Protein 4PUA (pdb70)

Sequence (261 aa):
AYQLPTVWQDEASNQGAFTGLNRPTAGARFEQNLPKGEQAFQLYSLRTPNGVKVTILLEELLEAGFKEAAYDLYKIAIMDGDQFGSDFVKLNPNSKIPALLDQSGTEDVRVFESAHILLYLAEKFGAFLPSNPVERVEVLNWLFWQAGAAPFLGGGFGHFFNYAPEKLEYPINRFTMEVKRQLDLLDKELAQKPYIAGNDYTIADIAIWSWYGQLVQGNLYQGSAKFLDASSYQNLVKWAEKIANRPAVKRGLEVTYTEIK

B-factor: mean 25.06, std 9.18, range [12.32, 81.02]

Radius of gyration: 19.17 Å; Cα contacts (8 Å, |Δi|>4): 394; chains: 1; bounding box: 44×37×56 Å

Solvent-accessible surface area: 13626 Å² total; per-residue (Å²): 166,162,162,139,60,146,107,162,123,88,90,91,74,100,70,19,53,50,57,51,24,75,140,85,100,97,28,51,76,94,144,16,124,21,48,119,21,167,71,28,1,0,0,4,0,28,132,33,25,45,0,4,4,0,1,1,0,0,20,4,0,58,88,59,60,60,158,117,0,34,31,33,11,15,88,0,20,37,104,95,8,8,10,25,0,17,37,0,27,135,18,2,58,74,11,127,19,4,0,0,15,3,46,57,57,146,134,79,66,116,2,57,98,11,13,89,0,0,30,49,0,0,95,98,33,62,18,39,19,30,111,63,98,117,94,69,91,65,2,30,82,27,4,140,52,1,46,49,6,9,79,71,0,18,56,2,1,0,46,46,29,60,88,10,84,115,131,70,140,167,28,21,82,131,35,18,143,37,0,68,128,1,0,52,51,0,18,121,37,14,65,139,44,59,32,0,17,19,116,97,20,5,0,0,0,1,0,0,3,0,19,0,0,20,0,13,63,43,97,30,32,91,49,1,26,189,98,0,76,3,80,63,16,103,56,0,17,145,6,0,79,86,1,21,98,66,78,0,0,95,105,1,54,122,37,108,40,75,130,25,189

Nearest PDB structures (foldseek):
  4pua-assembly1_A-2  TM=1.004E+00  e=4.498E-47  Streptococcus pneumoniae ATCC 700669
  4mzw-assembly1_B  TM=9.975E-01  e=2.865E-39  Streptococcus sanguinis SK36
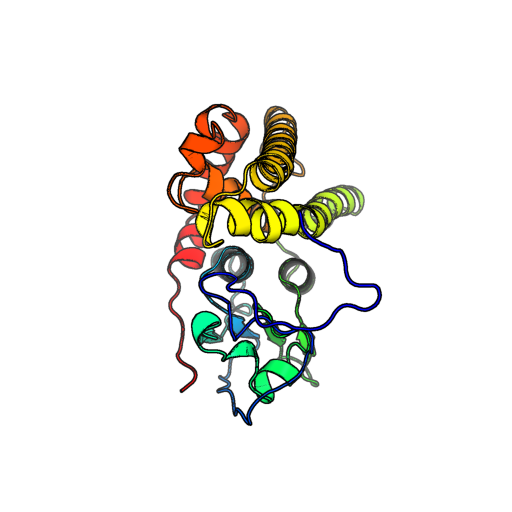  5uuo-assembly1_B  TM=9.809E-01  e=3.090E-30  Novosphingobium aromaticivorans DSM 12444
  3c8e-assembly1_B  TM=9.820E-01  e=6.781E-30  Escherichia coli
  4l8e-assembly1_A-2  TM=9.236E-01  e=8.228E-16  Xenorhabdus nematophila ATCC 19061

Foldseek 3Di:
DDDDDPDDDCPQDCQFLCRVLDDPDFAADEAADFDDDDQQKEKEAALALLQLLLLLLLLVCVVVPNVSSDYAFAYQPSSVNSLRHHVNCVLPRRSHDTWMWGNPDVDIDIFDDSLRSQVVVCVVVVPQADPPPVLNVLLVVLSVVLVVQVCLVCVQCVSLVAGGPDNDPPSNVVSLVSVLVVLLVQLVCLVPALARSHPDGHSSRSSCLSRLLCQLVCNDGHPRNVVSVSVVSVSSPVSSVVQCPDVSSVCSSVPDHDYGD

Structure (mmCIF, N/CA/C/O backbone):
data_4PUA
#
_entry.id   4PUA
#
_cell.length_a   55.033
_cell.length_b   59.887
_cell.length_c   170.126
_cell.angle_alpha   90.00
_cell.angle_beta   90.00
_cell.angle_gamma   90.00
#
_symmetry.space_group_name_H-M   'I 2 2 2'
#
loop_
_entity.id
_entity.type
_entity.pdbx_description
1 polymer 'glutathione S-transferase'
2 non-polymer GLUTATHIONE
3 water water
#
loop_
_atom_site.group_PDB
_atom_site.id
_atom_site.type_symbol
_atom_site.label_atom_id
_atom_site.label_alt_id
_atom_site.label_comp_id
_atom_site.label_asym_id
_atom_site.label_entity_id
_atom_site.label_seq_id
_atom_site.pdbx_PDB_ins_code
_atom_site.Cartn_x
_atom_site.Cartn_y
_atom_site.Cartn_z
_atom_site.occupancy
_atom_site.B_iso_or_equiv
_atom_site.auth_seq_id
_atom_site.auth_comp_id
_atom_site.auth_asym_id
_atom_site.auth_atom_id
_atom_site.pdbx_PDB_model_num
ATOM 1 N N . ALA A 1 3 ? -33.875 3.500 -57.934 1.00 54.80 3 ALA A N 1
ATOM 2 C CA . ALA A 1 3 ? -33.958 3.973 -56.531 1.00 52.76 3 ALA A CA 1
ATOM 3 C C . ALA A 1 3 ? -35.256 3.458 -55.914 1.00 46.50 3 ALA A C 1
ATOM 4 O O . ALA A 1 3 ? -36.191 2.939 -56.554 1.00 50.10 3 ALA A O 1
ATOM 6 N N . TYR A 1 4 ? -35.313 3.642 -54.625 1.00 37.64 4 TYR A N 1
ATOM 7 C CA . TYR A 1 4 ? -36.312 2.995 -53.838 1.00 32.64 4 TYR A CA 1
ATOM 8 C C . TYR A 1 4 ? -37.298 4.086 -53.502 1.00 27.07 4 TYR A C 1
ATOM 9 O O . TYR A 1 4 ? -36.890 5.201 -53.230 1.00 28.06 4 TYR A O 1
ATOM 18 N N . GLN A 1 5 ? -38.576 3.784 -53.541 1.00 24.91 5 GLN A N 1
ATOM 19 C CA . GLN A 1 5 ? -39.556 4.754 -53.118 1.00 26.32 5 GLN A CA 1
ATOM 20 C C . GLN A 1 5 ? -39.923 4.412 -51.671 1.00 24.10 5 GLN A C 1
ATOM 21 O O . GLN A 1 5 ? -40.590 3.393 -51.397 1.00 26.24 5 GLN A O 1
ATOM 27 N N . LEU A 1 6 ? -39.560 5.312 -50.797 1.00 27.80 6 LEU A N 1
ATOM 28 C CA . LEU A 1 6 ? -39.797 5.190 -49.362 1.00 30.75 6 LEU A CA 1
ATOM 29 C C . LEU A 1 6 ? -41.308 5.204 -49.184 1.00 32.55 6 LEU A C 1
ATOM 30 O O . LEU A 1 6 ? -41.939 6.148 -49.651 1.00 34.88 6 LEU A O 1
ATOM 35 N N . PRO A 1 7 ? -41.906 4.167 -48.549 1.00 32.41 7 PRO A N 1
ATOM 36 C CA . PRO A 1 7 ? -43.369 4.192 -48.393 1.00 33.36 7 PRO A CA 1
ATOM 37 C C . PRO A 1 7 ? -43.800 5.240 -47.366 1.00 32.32 7 PRO A C 1
ATOM 38 O O . PRO A 1 7 ? -42.985 5.731 -46.625 1.00 29.73 7 PRO A O 1
ATOM 42 N N . THR A 1 8 ? -45.067 5.664 -47.375 1.00 35.63 8 THR A N 1
ATOM 43 C CA . THR A 1 8 ? -45.470 6.697 -46.434 1.00 29.80 8 THR A CA 1
ATOM 44 C C . THR A 1 8 ? -45.816 6.021 -45.091 1.00 29.05 8 THR A C 1
ATOM 45 O O . THR A 1 8 ? -45.638 6.658 -44.042 1.00 26.91 8 THR A O 1
ATOM 49 N N . VAL A 1 9 ? -46.293 4.760 -45.141 1.00 26.29 9 VAL A N 1
ATOM 50 C CA . VAL A 1 9 ? -46.483 3.884 -43.980 1.00 30.00 9 VAL A CA 1
ATOM 51 C C . VAL A 1 9 ? -45.788 2.575 -44.282 1.00 33.31 9 VAL A C 1
ATOM 52 O O . VAL A 1 9 ? -46.039 1.928 -45.311 1.00 32.04 9 VAL A O 1
ATOM 56 N N . TRP A 1 10 ? -44.867 2.191 -43.408 1.00 29.71 10 TRP A N 1
ATOM 57 C CA . TRP A 1 10 ? -44.088 0.985 -43.650 1.00 27.84 10 TRP A CA 1
ATOM 58 C C . TRP A 1 10 ? -44.913 -0.298 -43.506 1.00 28.45 10 TRP A C 1
ATOM 59 O O . TRP A 1 10 ? -45.649 -0.453 -42.545 1.00 26.71 10 TRP A O 1
ATOM 70 N N . GLN A 1 11 ? -44.757 -1.199 -44.473 1.00 29.49 11 GLN A N 1
ATOM 71 C CA . GLN A 1 11 ? -45.349 -2.533 -44.443 1.00 35.61 11 GLN A CA 1
ATOM 72 C C . GLN A 1 11 ? -44.250 -3.591 -44.459 1.00 37.31 11 GLN A C 1
ATOM 73 O O . GLN A 1 11 ? -43.257 -3.438 -45.160 1.00 40.25 11 GLN A O 1
ATOM 79 N N . ASP A 1 12 ? -44.459 -4.669 -43.719 1.00 42.28 12 ASP A N 1
ATOM 80 C CA . ASP A 1 12 ? -43.593 -5.860 -43.757 1.00 45.63 12 ASP A CA 1
ATOM 81 C C . ASP A 1 12 ? -43.702 -6.584 -45.099 1.00 52.38 12 ASP A C 1
ATOM 82 O O . ASP A 1 12 ? -44.644 -7.357 -45.292 1.00 46.46 12 ASP A O 1
ATOM 87 N N . GLU A 1 13 ? -42.773 -6.318 -46.023 1.00 58.72 13 GLU A N 1
ATOM 88 C CA . GLU A 1 13 ? -42.692 -7.049 -47.305 1.00 64.64 13 GLU A CA 1
ATOM 89 C C . GLU A 1 13 ? -41.474 -7.981 -47.227 1.00 69.24 13 GLU A C 1
ATOM 90 O O . GLU A 1 13 ? -40.416 -7.691 -47.792 1.00 81.02 13 GLU A O 1
ATOM 92 N N . ALA A 1 14 ? -41.660 -9.093 -46.509 1.00 62.81 14 ALA A N 1
ATOM 93 C CA . ALA A 1 14 ? -40.597 -10.006 -46.029 1.00 57.59 14 ALA A CA 1
ATOM 94 C C . ALA A 1 14 ? -39.175 -9.938 -46.651 1.00 55.67 14 ALA A C 1
ATOM 95 O O . ALA A 1 14 ? -38.768 -10.864 -47.351 1.00 49.33 14 ALA A O 1
ATOM 97 N N . SER A 1 15 ? -38.400 -8.887 -46.365 1.00 52.62 15 SER A N 1
ATOM 98 C CA . SER A 1 15 ? -37.042 -8.775 -46.947 1.00 55.70 15 SER A CA 1
ATOM 99 C C . SER A 1 15 ? -36.129 -9.901 -46.404 1.00 51.84 15 SER A C 1
ATOM 100 O O . SER A 1 15 ? -36.289 -10.330 -45.263 1.00 54.23 15 SER A O 1
ATOM 103 N N . ASN A 1 16 ? -35.201 -10.392 -47.230 1.00 48.83 16 ASN A N 1
ATOM 104 C CA . ASN A 1 16 ? -34.227 -11.408 -46.805 1.00 45.55 16 ASN A CA 1
ATOM 105 C C . ASN A 1 16 ? -33.171 -10.739 -45.949 1.00 44.41 16 ASN A C 1
ATOM 106 O O . ASN A 1 16 ? -32.323 -10.036 -46.479 1.00 39.61 16 ASN A O 1
ATOM 111 N N . GLN A 1 17 ? -33.223 -10.965 -44.624 1.00 48.97 17 GLN A N 1
ATOM 112 C CA . GLN A 1 17 ? -32.270 -10.357 -43.676 1.00 46.73 17 GLN A CA 1
ATOM 113 C C . GLN A 1 17 ? -31.120 -11.280 -43.231 1.00 44.50 17 GLN A C 1
ATOM 114 O O . GLN A 1 17 ? -30.407 -10.966 -42.284 1.00 44.53 17 GLN A O 1
ATOM 120 N N . GLY A 1 18 ? -30.926 -12.394 -43.917 1.00 40.72 18 GLY A N 1
ATOM 121 C CA . GLY A 1 18 ? -29.868 -13.332 -43.560 1.00 41.20 18 GLY A CA 1
ATOM 122 C C . GLY A 1 18 ? -30.432 -14.369 -42.627 1.00 39.02 18 GLY A C 1
ATOM 123 O O . GLY A 1 18 ? -31.649 -14.632 -42.644 1.00 36.64 18 GLY A O 1
ATOM 124 N N . ALA A 1 19 ? -29.560 -14.939 -41.789 1.00 37.94 19 ALA A N 1
ATOM 125 C CA . ALA A 1 19 ? -29.935 -16.106 -40.958 1.00 40.18 19 ALA A CA 1
ATOM 126 C C . ALA A 1 19 ? -31.176 -15.896 -40.059 1.00 37.14 19 ALA A C 1
ATOM 127 O O . ALA A 1 19 ? -31.876 -16.896 -39.734 1.00 33.90 19 ALA A O 1
ATOM 129 N N . PHE A 1 20 ? -31.457 -14.623 -39.701 1.00 32.39 20 PHE A N 1
ATOM 130 C CA . PHE A 1 20 ? -32.523 -14.310 -38.743 1.00 32.38 20 PHE A CA 1
ATOM 131 C C . PHE A 1 20 ? -33.847 -13.913 -39.414 1.00 28.53 20 PHE A C 1
ATOM 132 O O . PHE A 1 20 ? -34.808 -13.556 -38.758 1.00 26.17 20 PHE A O 1
ATOM 140 N N . THR A 1 21 ? -33.924 -13.972 -40.752 1.00 26.46 21 THR A N 1
ATOM 141 C CA . THR A 1 21 ? -35.204 -13.872 -41.406 1.00 25.35 21 THR A CA 1
ATOM 142 C C . THR A 1 21 ? -36.187 -14.933 -40.820 1.00 26.97 21 THR A C 1
ATOM 143 O O . THR A 1 21 ? -35.788 -16.049 -40.577 1.00 29.05 21 THR A O 1
ATOM 147 N N . GLY A 1 22 ? -37.438 -14.553 -40.564 1.00 26.60 22 GLY A N 1
ATOM 148 C CA . GLY A 1 22 ? -38.459 -15.413 -39.938 1.00 26.76 22 GLY A CA 1
ATOM 149 C C . GLY A 1 22 ? -38.475 -15.267 -38.390 1.00 28.26 22 GLY A C 1
ATOM 150 O O . GLY A 1 22 ? -39.517 -15.328 -37.711 1.00 27.27 22 GLY A O 1
ATOM 151 N N . LEU A 1 23 ? -37.300 -15.131 -37.819 1.00 25.63 23 LEU A N 1
ATOM 152 C CA . LEU A 1 23 ? -37.182 -14.941 -36.349 1.00 25.53 23 LEU A CA 1
ATOM 153 C C . LEU A 1 23 ? -37.394 -13.421 -36.071 1.00 24.44 23 LEU A C 1
ATOM 154 O O . LEU A 1 23 ? -38.192 -13.027 -35.204 1.00 24.60 23 LEU A O 1
ATOM 159 N N . ASN A 1 24 ? -36.685 -12.571 -36.811 1.00 27.06 24 ASN A N 1
ATOM 160 C CA . ASN A 1 24 ? -36.936 -11.121 -36.743 1.00 26.01 24 ASN A CA 1
ATOM 161 C C . ASN A 1 24 ? -38.313 -10.786 -37.259 1.00 26.13 24 ASN A C 1
ATOM 162 O O . ASN A 1 24 ? -38.632 -11.080 -38.403 1.00 25.91 24 ASN A O 1
ATOM 167 N N . ARG A 1 25 ? -39.104 -10.144 -36.425 1.00 24.68 25 ARG A N 1
ATOM 168 C CA . ARG A 1 25 ? -40.462 -9.721 -36.757 1.00 24.86 25 ARG A CA 1
ATOM 169 C C . ARG A 1 25 ? -40.751 -8.324 -36.204 1.00 25.06 25 ARG A C 1
ATOM 170 O O . ARG A 1 25 ? -40.148 -7.889 -35.194 1.00 25.20 25 ARG A O 1
ATOM 178 N N . PRO A 1 26 ? -41.747 -7.645 -36.813 1.00 25.37 26 PRO A N 1
ATOM 179 C CA . PRO A 1 26 ? -42.129 -6.300 -36.344 1.00 26.20 26 PRO A CA 1
ATOM 180 C C . PRO A 1 26 ? -43.098 -6.286 -35.139 1.00 25.16 26 PRO A C 1
ATOM 181 O O . PRO A 1 26 ? -43.640 -5.212 -34.801 1.00 22.21 26 PRO A O 1
ATOM 185 N N . THR A 1 27 ? -43.378 -7.481 -34.601 1.00 24.34 27 THR A N 1
ATOM 186 C CA . THR A 1 27 ? -44.208 -7.689 -33.421 1.00 26.10 27 THR A CA 1
ATOM 187 C C . THR A 1 27 ? -43.492 -8.554 -32.402 1.00 23.00 27 THR A C 1
ATOM 188 O O . THR A 1 27 ? -42.632 -9.385 -32.737 1.00 22.76 27 THR A O 1
ATOM 192 N N . ALA A 1 28 ? -43.822 -8.327 -31.139 1.00 22.49 28 ALA A N 1
ATOM 193 C CA . ALA A 1 28 ? -43.234 -9.029 -30.045 1.00 20.71 28 ALA A CA 1
ATOM 194 C C . ALA A 1 28 ? -44.204 -10.074 -29.539 1.00 23.74 28 ALA A C 1
ATOM 195 O O . ALA A 1 28 ? -45.380 -10.049 -29.891 1.00 23.79 28 ALA A O 1
ATOM 197 N N . GLY A 1 29 ? -43.738 -10.938 -28.645 1.00 22.68 29 GLY A N 1
ATOM 198 C CA . GLY A 1 29 ? -44.622 -11.869 -27.958 1.00 22.79 29 GLY A CA 1
ATOM 199 C C . GLY A 1 29 ? -44.267 -13.323 -28.163 1.00 22.37 29 GLY A C 1
ATOM 200 O O . GLY A 1 29 ? -43.459 -13.678 -29.038 1.00 24.36 29 GLY A O 1
ATOM 201 N N . ALA A 1 30 ? -44.907 -14.168 -27.373 1.00 24.40 30 ALA A N 1
ATOM 202 C CA . ALA A 1 30 ? -44.699 -15.613 -27.425 1.00 23.26 30 ALA A CA 1
ATOM 203 C C . ALA A 1 30 ? -45.364 -16.164 -28.679 1.00 22.54 30 ALA A C 1
ATOM 204 O O . ALA A 1 30 ? -46.449 -15.699 -29.047 1.00 22.00 30 ALA A O 1
ATOM 206 N N . ARG A 1 31 ? -44.752 -17.142 -29.312 1.00 23.04 31 ARG A N 1
ATOM 207 C CA . ARG A 1 31 ? -45.329 -17.754 -30.496 1.00 24.47 31 ARG A CA 1
ATOM 208 C C . ARG A 1 31 ? -45.804 -19.207 -30.280 1.00 27.05 31 ARG A C 1
ATOM 209 O O . ARG A 1 31 ? -46.430 -19.726 -31.180 1.00 24.72 31 ARG A O 1
ATOM 217 N N . PHE A 1 32 ? -45.552 -19.832 -29.121 1.00 25.25 32 PHE A N 1
ATOM 218 C CA . PHE A 1 32 ? -45.913 -21.231 -28.862 1.00 22.64 32 PHE A CA 1
ATOM 219 C C . PHE A 1 32 ? -45.826 -21.489 -27.354 1.00 24.22 32 PHE A C 1
ATOM 220 O O . PHE A 1 32 ? -45.150 -20.768 -26.641 1.00 23.75 32 PHE A O 1
ATOM 228 N N . GLU A 1 33 ? -46.506 -22.505 -26.850 1.00 23.57 33 GLU A N 1
ATOM 229 C CA . GLU A 1 33 ? -46.462 -22.823 -25.425 1.00 27.51 33 GLU A CA 1
ATOM 230 C C . GLU A 1 33 ? -45.176 -23.617 -25.174 1.00 26.99 33 GLU A C 1
ATOM 231 O O . GLU A 1 33 ? -44.839 -24.545 -25.914 1.00 28.10 33 GLU A O 1
ATOM 237 N N . GLN A 1 34 ? -44.444 -23.246 -24.129 1.00 21.81 34 GLN A N 1
ATOM 238 C CA . GLN A 1 34 ? -43.179 -23.820 -23.838 1.00 17.27 34 GLN A CA 1
ATOM 239 C C . GLN A 1 34 ? -43.125 -23.975 -22.342 1.00 20.38 34 GLN A C 1
ATOM 240 O O . GLN A 1 34 ? -43.375 -23.049 -21.648 1.00 22.35 34 GLN A O 1
ATOM 246 N N . ASN A 1 35 ? -42.749 -25.151 -21.876 1.00 22.65 35 ASN A N 1
ATOM 247 C CA . ASN A 1 35 ? -42.461 -25.386 -20.447 1.00 24.33 35 ASN A CA 1
ATOM 248 C C . ASN A 1 35 ? -41.006 -25.561 -20.256 1.00 22.29 35 ASN A C 1
ATOM 249 O O . ASN A 1 35 ? -40.450 -26.557 -20.650 1.00 24.72 35 ASN A O 1
ATOM 254 N N . LEU A 1 36 ? -40.343 -24.579 -19.655 1.00 23.06 36 LEU A N 1
ATOM 255 C CA . LEU A 1 36 ? -38.899 -24.677 -19.504 1.00 21.22 36 LEU A CA 1
ATOM 256 C C . LEU A 1 36 ? -38.562 -25.514 -18.274 1.00 22.39 36 LEU A C 1
ATOM 257 O O . LEU A 1 36 ? -39.231 -25.369 -17.277 1.00 24.00 36 LEU A O 1
ATOM 262 N N . PRO A 1 37 ? -37.489 -26.330 -18.328 1.00 22.16 37 PRO A N 1
ATOM 263 C CA . PRO A 1 37 ? -36.984 -27.001 -17.142 1.00 22.70 37 PRO A CA 1
ATOM 264 C C . PRO A 1 37 ? -36.412 -26.034 -16.144 1.00 25.51 37 PRO A C 1
ATOM 265 O O . PRO A 1 37 ? -35.952 -24.928 -16.493 1.00 24.04 37 PRO A O 1
ATOM 269 N N . LYS A 1 38 ? -36.413 -26.478 -14.903 1.00 29.76 38 LYS A N 1
ATOM 270 C CA . LYS A 1 38 ? -35.936 -25.709 -13.771 1.00 32.41 38 LYS A CA 1
ATOM 271 C C . LYS A 1 38 ? -35.239 -26.697 -12.798 1.00 31.09 38 LYS A C 1
ATOM 272 O O . LYS A 1 38 ? -35.751 -27.775 -12.569 1.00 29.38 38 LYS A O 1
ATOM 278 N N . GLY A 1 39 ? -34.072 -26.336 -12.284 1.00 27.91 39 GLY A N 1
ATOM 279 C CA . GLY A 1 39 ? -33.275 -27.138 -11.385 1.00 27.16 39 GLY A CA 1
ATOM 280 C C . GLY A 1 39 ? -33.525 -26.670 -9.948 1.00 24.91 39 GLY A C 1
ATOM 281 O O . GLY A 1 39 ? -34.491 -25.920 -9.663 1.00 22.40 39 GLY A O 1
ATOM 282 N N . GLU A 1 40 ? -32.624 -27.079 -9.081 1.00 26.11 40 GLU A N 1
ATOM 283 C CA . GLU A 1 40 ? -32.716 -26.774 -7.629 1.00 31.10 40 GLU A CA 1
ATOM 284 C C . GLU A 1 40 ? -31.881 -25.568 -7.216 1.00 28.93 40 GLU A C 1
ATOM 285 O O . GLU A 1 40 ? -32.166 -24.975 -6.210 1.00 29.08 40 GLU A O 1
ATOM 291 N N . GLN A 1 41 ? -30.849 -25.201 -7.985 1.00 28.19 41 GLN A N 1
ATOM 292 C CA . GLN A 1 41 ? -30.026 -24.054 -7.576 1.00 26.09 41 GLN A CA 1
ATOM 293 C C . GLN A 1 41 ? -30.814 -22.755 -7.550 1.00 23.84 41 GLN A C 1
ATOM 294 O O . GLN A 1 41 ? -31.836 -22.652 -8.200 1.00 27.02 41 GLN A O 1
ATOM 300 N N . ALA A 1 42 ? -30.322 -21.778 -6.781 1.00 24.14 42 ALA A N 1
ATOM 301 C CA . ALA A 1 42 ? -30.937 -20.474 -6.621 1.00 21.49 42 ALA A CA 1
ATOM 302 C C . ALA A 1 42 ? -31.117 -19.803 -7.979 1.00 21.21 42 ALA A C 1
ATOM 303 O O . ALA A 1 42 ? -32.090 -19.117 -8.215 1.00 22.50 42 ALA A O 1
ATOM 305 N N . PHE A 1 43 ? -30.093 -19.941 -8.791 1.00 21.31 43 PHE A N 1
ATOM 306 C CA . PHE A 1 43 ? -30.005 -19.275 -10.091 1.00 22.00 43 PHE A CA 1
ATOM 307 C C . PHE A 1 43 ? -30.241 -20.201 -11.265 1.00 19.96 43 PHE A C 1
ATOM 308 O O . PHE A 1 43 ? -29.532 -21.199 -11.449 1.00 23.85 43 PHE A O 1
ATOM 316 N N . GLN A 1 44 ? -31.266 -19.864 -12.032 1.00 20.50 44 GLN A N 1
ATOM 317 C CA . GLN A 1 44 ? -31.648 -20.577 -13.266 1.00 21.58 44 GLN A CA 1
ATOM 318 C C . GLN A 1 44 ? -31.379 -19.629 -14.412 1.00 18.96 44 GLN A C 1
ATOM 319 O O . GLN A 1 44 ? -32.096 -18.634 -14.570 1.00 21.41 44 GLN A O 1
ATOM 325 N N . LEU A 1 45 ? -30.364 -19.944 -15.197 1.00 19.23 45 LEU A N 1
ATOM 326 C CA . LEU A 1 45 ? -29.908 -19.094 -16.212 1.00 16.79 45 LEU A CA 1
ATOM 327 C C . LEU A 1 45 ? -30.284 -19.707 -17.574 1.00 17.13 45 LEU A C 1
ATOM 328 O O . LEU A 1 45 ? -29.894 -20.798 -17.885 1.00 18.77 45 LEU A O 1
ATOM 333 N N . TYR A 1 46 ? -31.025 -18.935 -18.356 1.00 18.33 46 TYR A N 1
ATOM 334 C CA . TYR A 1 46 ? -31.562 -19.331 -19.650 1.00 18.92 46 TYR A CA 1
ATOM 335 C C . TYR A 1 46 ? -30.861 -18.467 -20.703 1.00 18.58 46 TYR A C 1
ATOM 336 O O . TYR A 1 46 ? -31.083 -17.229 -20.805 1.00 18.28 46 TYR A O 1
ATOM 345 N N . SER A 1 47 ? -29.927 -19.098 -21.379 1.00 20.26 47 SER A N 1
ATOM 346 C CA . SER A 1 47 ? -28.897 -18.350 -22.146 1.00 21.31 47 SER A CA 1
ATOM 347 C C . SER A 1 47 ? -28.338 -19.156 -23.356 1.00 20.47 47 SER A C 1
ATOM 348 O O . SER A 1 47 ? -28.863 -20.234 -23.735 1.00 16.71 47 SER A O 1
ATOM 351 N N . LEU A 1 48 ? -27.214 -18.698 -23.882 1.00 17.90 48 LEU A N 1
ATOM 352 C CA . LEU A 1 48 ? -26.574 -19.291 -25.036 1.00 16.93 48 LEU A CA 1
ATOM 353 C C . LEU A 1 48 ? -25.151 -18.827 -25.043 1.00 16.87 48 LEU A C 1
ATOM 354 O O . LEU A 1 48 ? -24.886 -17.693 -24.636 1.00 17.02 48 LEU A O 1
ATOM 359 N N . ARG A 1 49 ? -24.225 -19.660 -25.462 1.00 16.85 49 ARG A N 1
ATOM 360 C CA . ARG A 1 49 ? -22.828 -19.146 -25.598 1.00 16.12 49 ARG A CA 1
ATOM 361 C C . ARG A 1 49 ? -22.691 -18.119 -26.710 1.00 18.05 49 ARG A C 1
ATOM 362 O O . ARG A 1 49 ? -22.571 -18.454 -27.873 1.00 20.86 49 ARG A O 1
ATOM 370 N N . THR A 1 50 ? -22.799 -16.850 -26.360 1.00 19.31 50 THR A N 1
ATOM 371 C CA . THR A 1 50 ? -22.712 -15.697 -27.227 1.00 20.07 50 THR A CA 1
ATOM 372 C C . THR A 1 50 ? -21.988 -14.620 -26.381 1.00 15.86 50 THR A C 1
ATOM 373 O O . THR A 1 50 ? -21.815 -14.813 -25.109 1.00 16.71 50 THR A O 1
ATOM 377 N N . PRO A 1 51 ? -21.714 -13.440 -26.985 1.00 19.18 51 PRO A N 1
ATOM 378 C CA . PRO A 1 51 ? -21.010 -12.414 -26.202 1.00 17.85 51 PRO A CA 1
ATOM 379 C C . PRO A 1 51 ? -21.817 -12.028 -24.999 1.00 18.41 51 PRO A C 1
ATOM 380 O O . PRO A 1 51 ? -21.291 -11.908 -23.899 1.00 19.45 51 PRO A O 1
ATOM 384 N N . ASN A 1 52 ? -23.170 -11.899 -25.150 1.00 18.18 52 ASN A N 1
ATOM 385 C CA . ASN A 1 52 ? -23.950 -11.590 -24.019 1.00 17.60 52 ASN A CA 1
ATOM 386 C C . ASN A 1 52 ? -24.052 -12.633 -22.993 1.00 18.57 52 ASN A C 1
ATOM 387 O O . ASN A 1 52 ? -24.167 -12.310 -21.750 1.00 19.84 52 ASN A O 1
ATOM 392 N N . GLY A 1 53 ? -24.130 -13.888 -23.453 1.00 18.24 53 GLY A N 1
ATOM 393 C CA . GLY A 1 53 ? -24.258 -15.031 -22.557 1.00 19.02 53 GLY A CA 1
ATOM 394 C C . GLY A 1 53 ? -22.993 -15.349 -21.777 1.00 19.06 53 GLY A C 1
ATOM 395 O O . GLY A 1 53 ? -23.048 -15.714 -20.553 1.00 20.15 53 GLY A O 1
ATOM 396 N N . VAL A 1 54 ? -21.845 -15.153 -22.391 1.00 19.53 54 VAL A N 1
ATOM 397 C CA . VAL A 1 54 ? -20.632 -15.431 -21.657 1.00 20.90 54 VAL A CA 1
ATOM 398 C C . VAL A 1 54 ? -20.344 -14.439 -20.569 1.00 19.56 54 VAL A C 1
ATOM 399 O O . VAL A 1 54 ? -19.733 -14.801 -19.560 1.00 17.73 54 VAL A O 1
ATOM 403 N N . LYS A 1 55 ? -20.876 -13.206 -20.662 1.00 17.81 55 LYS A N 1
ATOM 404 C CA . LYS A 1 55 ? -20.724 -12.301 -19.574 1.00 15.63 55 LYS A CA 1
ATOM 405 C C . LYS A 1 55 ? -21.150 -12.910 -18.271 1.00 16.96 55 LYS A C 1
ATOM 406 O O . LYS A 1 55 ? -20.508 -12.740 -17.266 1.00 16.17 55 LYS A O 1
ATOM 412 N N . VAL A 1 56 ? -22.364 -13.501 -18.269 1.00 16.93 56 VAL A N 1
ATOM 413 C CA . VAL A 1 56 ? -22.944 -13.970 -17.078 1.00 15.69 56 VAL A CA 1
ATOM 414 C C . VAL A 1 56 ? -22.246 -15.280 -16.571 1.00 17.53 56 VAL A C 1
ATOM 415 O O . VAL A 1 56 ? -22.065 -15.472 -15.349 1.00 17.15 56 VAL A O 1
ATOM 419 N N . THR A 1 57 ? -21.896 -16.173 -17.450 1.00 17.78 57 THR A N 1
ATOM 420 C CA . THR A 1 57 ? -21.224 -17.455 -17.027 1.00 16.56 57 THR A CA 1
ATOM 421 C C . THR A 1 57 ? -19.772 -17.149 -16.552 1.00 17.32 57 THR A C 1
ATOM 422 O O . THR A 1 57 ? -19.348 -17.675 -15.533 1.00 18.38 57 THR A O 1
ATOM 426 N N . ILE A 1 58 ? -19.160 -16.114 -17.126 1.00 19.76 58 ILE A N 1
ATOM 427 C CA . ILE A 1 58 ? -17.840 -15.617 -16.637 1.00 16.85 58 ILE A CA 1
ATOM 428 C C . ILE A 1 58 ? -18.020 -15.090 -15.209 1.00 18.63 58 ILE A C 1
ATOM 429 O O . ILE A 1 58 ? -17.295 -15.495 -14.316 1.00 17.48 58 ILE A O 1
ATOM 434 N N . LEU A 1 59 ? -19.014 -14.215 -14.965 1.00 17.03 59 LEU A N 1
ATOM 435 C CA . LEU A 1 59 ? -19.170 -13.674 -13.599 1.00 17.33 59 LEU A CA 1
ATOM 436 C C . LEU A 1 59 ? -19.489 -14.748 -12.604 1.00 20.91 59 LEU A C 1
ATOM 437 O O . LEU A 1 59 ? -18.942 -14.742 -11.479 1.00 20.93 59 LEU A O 1
ATOM 442 N N . LEU A 1 60 ? -20.494 -15.601 -12.917 1.00 20.04 60 LEU A N 1
ATOM 443 C CA . LEU A 1 60 ? -20.782 -16.724 -12.006 1.00 20.64 60 LEU A CA 1
ATOM 444 C C . LEU A 1 60 ? -19.519 -17.581 -11.732 1.00 17.63 60 LEU A C 1
ATOM 445 O O . LEU A 1 60 ? -19.244 -17.870 -10.561 1.00 18.95 60 LEU A O 1
ATOM 450 N N . GLU A 1 61 ? -18.765 -17.916 -12.748 1.00 17.38 61 GLU A N 1
ATOM 451 C CA . GLU A 1 61 ? -17.524 -18.702 -12.509 1.00 21.61 61 GLU A CA 1
ATOM 452 C C . GLU A 1 61 ? -16.462 -17.926 -11.709 1.00 23.67 61 GLU A C 1
ATOM 453 O O . GLU A 1 61 ? -15.688 -18.539 -10.928 1.00 24.01 61 GLU A O 1
ATOM 459 N N . GLU A 1 62 ? -16.439 -16.585 -11.864 1.00 23.82 62 GLU A N 1
ATOM 460 C CA . GLU A 1 62 ? -15.498 -15.792 -11.116 1.00 24.32 62 GLU A CA 1
ATOM 461 C C . GLU A 1 62 ? -15.885 -15.806 -9.632 1.00 25.47 62 GLU A C 1
ATOM 462 O O . GLU A 1 62 ? -15.031 -15.804 -8.725 1.00 27.48 62 GLU A O 1
ATOM 468 N N . LEU A 1 63 ? -17.180 -15.770 -9.388 1.00 24.35 63 LEU A N 1
ATOM 469 C CA . LEU A 1 63 ? -17.697 -15.749 -8.052 1.00 24.25 63 LEU A CA 1
ATOM 470 C C . LEU A 1 63 ? -17.443 -17.107 -7.364 1.00 30.28 63 LEU A C 1
ATOM 471 O O . LEU A 1 63 ? -17.023 -17.151 -6.194 1.00 31.41 63 LEU A O 1
ATOM 476 N N . LEU A 1 64 ? -17.707 -18.188 -8.082 1.00 29.23 64 LEU A N 1
ATOM 477 C CA . LEU A 1 64 ? -17.395 -19.513 -7.600 1.00 28.76 64 LEU A CA 1
ATOM 478 C C . LEU A 1 64 ? -15.921 -19.645 -7.279 1.00 30.00 64 LEU A C 1
ATOM 479 O O . LEU A 1 64 ? -15.569 -20.139 -6.203 1.00 32.09 64 LEU A O 1
ATOM 484 N N . GLU A 1 65 ? -15.068 -19.181 -8.186 1.00 29.97 65 GLU A N 1
ATOM 485 C CA . GLU A 1 65 ? -13.614 -19.210 -8.007 1.00 33.36 65 GLU A CA 1
ATOM 486 C C . GLU A 1 65 ? -13.142 -18.414 -6.798 1.00 32.33 65 GLU A C 1
ATOM 487 O O . GLU A 1 65 ? -12.156 -18.810 -6.171 1.00 30.73 65 GLU A O 1
ATOM 493 N N . ALA A 1 66 ? -13.861 -17.340 -6.463 1.00 32.42 66 ALA A N 1
ATOM 494 C CA . ALA A 1 66 ? -13.524 -16.460 -5.340 1.00 29.89 66 ALA A CA 1
ATOM 495 C C . ALA A 1 66 ? -13.943 -17.049 -4.002 1.00 33.02 66 ALA A C 1
ATOM 496 O O . ALA A 1 66 ? -13.729 -16.411 -2.951 1.00 32.46 66 ALA A O 1
ATOM 498 N N . GLY A 1 67 ? -14.592 -18.212 -4.053 1.00 31.54 67 GLY A N 1
ATOM 499 C CA . GLY A 1 67 ? -15.111 -18.899 -2.883 1.00 33.27 67 GLY A CA 1
ATOM 500 C C . GLY A 1 67 ? -16.577 -18.646 -2.590 1.00 33.96 67 GLY A C 1
ATOM 501 O O . GLY A 1 67 ? -17.033 -19.012 -1.528 1.00 31.63 67 GLY A O 1
ATOM 502 N N . PHE A 1 68 ? -17.349 -18.025 -3.484 1.00 29.82 68 PHE A N 1
ATOM 503 C CA . PHE A 1 68 ? -18.796 -17.844 -3.185 1.00 30.18 68 PHE A CA 1
ATOM 504 C C . PHE A 1 68 ? -19.621 -19.022 -3.657 1.00 33.34 68 PHE A C 1
ATOM 505 O O . PHE A 1 68 ? -20.149 -19.034 -4.775 1.00 33.11 68 PHE A O 1
ATOM 513 N N . LYS A 1 69 ? -19.801 -20.029 -2.815 1.00 32.30 69 LYS A N 1
ATOM 514 C CA . LYS A 1 69 ? -20.399 -21.234 -3.336 1.00 31.44 69 LYS A CA 1
ATOM 515 C C . LYS A 1 69 ? -21.889 -21.120 -3.494 1.00 29.80 69 LYS A C 1
ATOM 516 O O . LYS A 1 69 ? -22.466 -21.922 -4.220 1.00 31.46 69 LYS A O 1
ATOM 522 N N . GLU A 1 70 ? -22.497 -20.068 -2.944 1.00 28.36 70 GLU A N 1
ATOM 523 C CA . GLU A 1 70 ? -23.908 -19.819 -3.150 1.00 27.77 70 GLU A CA 1
ATOM 524 C C . GLU A 1 70 ? -24.180 -19.248 -4.573 1.00 25.71 70 GLU A C 1
ATOM 525 O O . GLU A 1 70 ? -25.289 -18.934 -4.909 1.00 25.62 70 GLU A O 1
ATOM 531 N N . ALA A 1 71 ? -23.166 -19.137 -5.387 1.00 27.59 71 ALA A N 1
ATOM 532 C CA . ALA A 1 71 ? -23.365 -18.699 -6.782 1.00 28.12 71 ALA A CA 1
ATOM 533 C C . ALA A 1 71 ? -23.556 -19.862 -7.751 1.00 30.00 71 ALA A C 1
ATOM 534 O O . ALA A 1 71 ? -23.542 -19.677 -8.990 1.00 30.62 71 ALA A O 1
ATOM 536 N N . ALA A 1 72 ? -23.744 -21.077 -7.210 1.00 29.97 72 ALA A N 1
ATOM 537 C CA . ALA A 1 72 ? -24.010 -22.235 -8.015 1.00 28.51 72 ALA A CA 1
ATOM 538 C C . ALA A 1 72 ? -25.269 -21.965 -8.843 1.00 25.18 72 ALA A C 1
ATOM 539 O O . ALA A 1 72 ? -26.204 -21.332 -8.393 1.00 26.11 72 ALA A O 1
ATOM 541 N N . TYR A 1 73 ? -25.256 -22.416 -10.081 1.00 24.77 73 TYR A N 1
ATOM 542 C CA . TYR A 1 73 ? -26.362 -22.120 -10.993 1.00 24.03 73 TYR A CA 1
ATOM 543 C C . TYR A 1 73 ? -26.723 -23.329 -11.855 1.00 20.86 73 TYR A C 1
ATOM 544 O O . TYR A 1 73 ? -25.884 -24.196 -12.048 1.00 21.68 73 TYR A O 1
ATOM 553 N N . ASP A 1 74 ? -27.980 -23.409 -12.309 1.00 20.51 74 ASP A N 1
ATOM 554 C CA . ASP A 1 74 ? -28.348 -24.282 -13.413 1.00 21.45 74 ASP A CA 1
ATOM 555 C C . ASP A 1 74 ? -28.360 -23.476 -14.704 1.00 18.14 74 ASP A C 1
ATOM 556 O O . ASP A 1 74 ? -28.868 -22.346 -14.717 1.00 21.64 74 ASP A O 1
ATOM 561 N N . LEU A 1 75 ? -27.937 -24.097 -15.795 1.00 18.54 75 LEU A N 1
ATOM 562 C CA . LEU A 1 75 ? -27.700 -23.398 -17.061 1.00 18.83 75 LEU A CA 1
ATOM 563 C C . LEU A 1 75 ? -28.344 -24.098 -18.230 1.00 19.39 75 LEU A C 1
ATOM 564 O O . LEU A 1 75 ? -27.979 -25.246 -18.539 1.00 21.15 75 LEU A O 1
ATOM 569 N N . TYR A 1 76 ? -29.289 -23.410 -18.904 1.00 18.20 76 TYR A N 1
ATOM 570 C CA . TYR A 1 76 ? -30.120 -24.007 -19.950 1.00 16.89 76 TYR A CA 1
ATOM 571 C C . TYR A 1 76 ? -29.905 -23.259 -21.245 1.00 18.76 76 TYR A C 1
ATOM 572 O O . TYR A 1 76 ? -29.816 -22.004 -21.259 1.00 18.74 76 TYR A O 1
ATOM 581 N N . LYS A 1 77 ? -29.863 -24.031 -22.332 1.00 16.82 77 LYS A N 1
ATOM 582 C CA . LYS A 1 77 ? -29.705 -23.524 -23.693 1.00 19.69 77 LYS A CA 1
ATOM 583 C C . LYS A 1 77 ? -31.011 -23.091 -24.349 1.00 19.31 77 LYS A C 1
ATOM 584 O O . LYS A 1 77 ? -31.878 -23.905 -24.579 1.00 19.96 77 LYS A O 1
ATOM 590 N N . ILE A 1 78 ? -31.102 -21.803 -24.660 1.00 18.83 78 ILE A N 1
ATOM 591 C CA . ILE A 1 78 ? -32.151 -21.252 -25.462 1.00 19.51 78 ILE A CA 1
ATOM 592 C C . ILE A 1 78 ? -31.528 -21.043 -26.870 1.00 20.27 78 ILE A C 1
ATOM 593 O O . ILE A 1 78 ? -30.685 -20.122 -27.062 1.00 20.96 78 ILE A O 1
ATOM 598 N N . ALA A 1 79 ? -31.948 -21.852 -27.839 1.00 20.58 79 ALA A N 1
ATOM 599 C CA . ALA A 1 79 ? -31.375 -21.811 -29.206 1.00 20.30 79 ALA A CA 1
ATOM 600 C C . ALA A 1 79 ? -32.123 -20.804 -30.028 1.00 18.60 79 ALA A C 1
ATOM 601 O O . ALA A 1 79 ? -33.264 -20.991 -30.422 1.00 19.89 79 ALA A O 1
ATOM 603 N N . ILE A 1 80 ? -31.516 -19.616 -30.157 1.00 17.00 80 ILE A N 1
ATOM 604 C CA . ILE A 1 80 ? -32.171 -18.446 -30.709 1.00 15.83 80 ILE A CA 1
ATOM 605 C C . ILE A 1 80 ? -32.276 -18.606 -32.237 1.00 16.85 80 ILE A C 1
ATOM 606 O O . ILE A 1 80 ? -33.108 -17.983 -32.845 1.00 19.69 80 ILE A O 1
ATOM 611 N N . MET A 1 81 ? -31.463 -19.473 -32.800 1.00 18.02 81 MET A N 1
ATOM 612 C CA . MET A 1 81 ? -31.604 -19.796 -34.284 1.00 21.48 81 MET A CA 1
ATOM 613 C C . MET A 1 81 ? -32.834 -20.735 -34.485 1.00 20.23 81 MET A C 1
ATOM 614 O O . MET A 1 81 ? -33.265 -20.956 -35.630 1.00 20.70 81 MET A O 1
ATOM 619 N N . ASP A 1 82 ? -33.337 -21.278 -33.396 1.00 20.31 82 ASP A N 1
ATOM 620 C CA . ASP A 1 82 ? -34.514 -22.186 -33.426 1.00 20.56 82 ASP A CA 1
ATOM 621 C C . ASP A 1 82 ? -35.825 -21.563 -32.959 1.00 21.11 82 ASP A C 1
ATOM 622 O O . ASP A 1 82 ? -36.843 -22.178 -32.993 1.00 20.07 82 ASP A O 1
ATOM 627 N N . GLY A 1 83 ? -35.834 -20.340 -32.488 1.00 18.13 83 GLY A N 1
ATOM 628 C CA . GLY A 1 83 ? -37.076 -19.743 -32.061 1.00 17.96 83 GLY A CA 1
ATOM 629 C C . GLY A 1 83 ? -37.357 -20.000 -30.576 1.00 19.30 83 GLY A C 1
ATOM 630 O O . GLY A 1 83 ? -38.468 -19.744 -30.113 1.00 20.05 83 GLY A O 1
ATOM 631 N N . ASP A 1 84 ? -36.426 -20.616 -29.874 1.00 18.47 84 ASP A N 1
ATOM 632 C CA . ASP A 1 84 ? -36.659 -20.909 -28.402 1.00 19.22 84 ASP A CA 1
ATOM 633 C C . ASP A 1 84 ? -37.054 -19.696 -27.540 1.00 19.24 84 ASP A C 1
ATOM 634 O O . ASP A 1 84 ? -37.816 -19.843 -26.530 1.00 19.40 84 ASP A O 1
ATOM 639 N N . GLN A 1 85 ? -36.487 -18.508 -27.886 1.00 16.87 85 GLN A N 1
ATOM 640 C CA . GLN A 1 85 ? -36.750 -17.238 -27.236 1.00 16.11 85 GLN A CA 1
ATOM 641 C C . GLN A 1 85 ? -38.148 -16.738 -27.361 1.00 16.75 85 GLN A C 1
ATOM 642 O O . GLN A 1 85 ? -38.542 -15.774 -26.692 1.00 17.91 85 GLN A O 1
ATOM 648 N N . PHE A 1 86 ? -38.949 -17.450 -28.153 1.00 18.21 86 PHE A N 1
ATOM 649 C CA . PHE A 1 86 ? -40.418 -17.079 -28.382 1.00 16.86 86 PHE A CA 1
ATOM 650 C C . PHE A 1 86 ? -41.364 -18.022 -27.690 1.00 19.08 86 PHE A C 1
ATOM 651 O O . PHE A 1 86 ? -42.587 -17.881 -27.800 1.00 20.63 86 PHE A O 1
ATOM 659 N N . GLY A 1 87 ? -40.844 -18.964 -26.926 1.00 18.73 87 GLY A N 1
ATOM 660 C CA . GLY A 1 87 ? -41.732 -19.823 -26.126 1.00 19.89 87 GLY A CA 1
ATOM 661 C C . GLY A 1 87 ? -42.285 -19.088 -24.906 1.00 21.21 87 GLY A C 1
ATOM 662 O O . GLY A 1 87 ? -41.699 -18.136 -24.435 1.00 20.59 87 GLY A O 1
ATOM 663 N N . SER A 1 88 ? -43.484 -19.481 -24.483 1.00 20.21 88 SER A N 1
ATOM 664 C CA . SER A 1 88 ? -44.307 -18.753 -23.536 1.00 19.80 88 SER A CA 1
ATOM 665 C C . SER A 1 88 ? -43.538 -18.627 -22.203 1.00 19.94 88 SER A C 1
ATOM 666 O O . SER A 1 88 ? -43.448 -17.535 -21.692 1.00 19.99 88 SER A O 1
ATOM 669 N N . ASP A 1 89 ? -42.829 -19.666 -21.782 1.00 18.65 89 ASP A N 1
ATOM 670 C CA . ASP A 1 89 ? -42.140 -19.628 -20.474 1.00 18.64 89 ASP A CA 1
ATOM 671 C C . ASP A 1 89 ? -40.941 -18.687 -20.644 1.00 17.22 89 ASP A C 1
ATOM 672 O O . ASP A 1 89 ? -40.606 -18.038 -19.697 1.00 17.64 89 ASP A O 1
ATOM 677 N N . PHE A 1 90 ? -40.336 -18.600 -21.837 1.00 16.63 90 PHE A N 1
ATOM 678 C CA . PHE A 1 90 ? -39.140 -17.725 -21.924 1.00 15.33 90 PHE A CA 1
ATOM 679 C C . PHE A 1 90 ? -39.649 -16.295 -21.940 1.00 17.63 90 PHE A C 1
ATOM 680 O O . PHE A 1 90 ? -39.017 -15.394 -21.332 1.00 16.95 90 PHE A O 1
ATOM 688 N N . VAL A 1 91 ? -40.781 -16.060 -22.601 1.00 17.92 91 VAL A N 1
ATOM 689 C CA . VAL A 1 91 ? -41.368 -14.710 -22.665 1.00 16.75 91 VAL A CA 1
ATOM 690 C C . VAL A 1 91 ? -41.755 -14.174 -21.257 1.00 17.97 91 VAL A C 1
ATOM 691 O O . VAL A 1 91 ? -41.664 -12.970 -21.003 1.00 17.89 91 VAL A O 1
ATOM 695 N N . LYS A 1 92 ? -42.128 -15.081 -20.374 1.00 18.78 92 LYS A N 1
ATOM 696 C CA . LYS A 1 92 ? -42.397 -14.781 -18.944 1.00 21.43 92 LYS A CA 1
ATOM 697 C C . LYS A 1 92 ? -41.183 -14.330 -18.195 1.00 21.45 92 LYS A C 1
ATOM 698 O O . LYS A 1 92 ? -41.326 -13.480 -17.317 1.00 21.98 92 LYS A O 1
ATOM 704 N N . LEU A 1 93 ? -40.016 -14.902 -18.510 1.00 19.59 93 LEU A N 1
ATOM 705 C CA . LEU A 1 93 ? -38.758 -14.390 -18.006 1.00 20.65 93 LEU A CA 1
ATOM 706 C C . LEU A 1 93 ? -38.248 -13.107 -18.636 1.00 18.77 93 LEU A C 1
ATOM 707 O O . LEU A 1 93 ? -37.606 -12.304 -17.938 1.00 21.07 93 LEU A O 1
ATOM 712 N N . ASN A 1 94 ? -38.398 -12.963 -19.985 1.00 16.51 94 ASN A N 1
ATOM 713 C CA . ASN A 1 94 ? -37.969 -11.784 -20.659 1.00 15.60 94 ASN A CA 1
ATOM 714 C C . ASN A 1 94 ? -38.848 -11.465 -21.808 1.00 16.63 94 ASN A C 1
ATOM 715 O O . ASN A 1 94 ? -38.744 -12.113 -22.843 1.00 16.35 94 ASN A O 1
ATOM 720 N N . PRO A 1 95 ? -39.723 -10.426 -21.673 1.00 16.83 95 PRO A N 1
ATOM 721 C CA . PRO A 1 95 ? -40.696 -10.260 -22.705 1.00 16.77 95 PRO A CA 1
ATOM 722 C C . PRO A 1 95 ? -40.071 -9.786 -24.009 1.00 16.71 95 PRO A C 1
ATOM 723 O O . PRO A 1 95 ? -40.736 -9.815 -25.031 1.00 17.19 95 PRO A O 1
ATOM 727 N N . ASN A 1 96 ? -38.812 -9.269 -23.932 1.00 16.25 96 ASN A N 1
ATOM 728 C CA . ASN A 1 96 ? -38.022 -8.929 -25.071 1.00 17.70 96 ASN A CA 1
ATOM 729 C C . ASN A 1 96 ? -37.472 -10.097 -25.884 1.00 16.79 96 ASN A C 1
ATOM 730 O O . ASN A 1 96 ? -37.006 -9.873 -26.990 1.00 16.48 96 ASN A O 1
ATOM 735 N N . SER A 1 97 ? -37.655 -11.334 -25.429 1.00 16.22 97 SER A N 1
ATOM 736 C CA . SER A 1 97 ? -37.229 -12.500 -26.136 1.00 16.45 97 SER A CA 1
ATOM 737 C C . SER A 1 97 ? -35.762 -12.496 -26.539 1.00 16.31 97 SER A C 1
ATOM 738 O O . SER A 1 97 ? -35.413 -12.749 -27.698 1.00 16.05 97 SER A O 1
ATOM 741 N N . LYS A 1 98 ? -34.937 -12.121 -25.606 1.00 15.12 98 LYS A N 1
ATOM 742 C CA . LYS A 1 98 ? -33.478 -12.212 -25.770 1.00 13.05 98 LYS A CA 1
ATOM 743 C C . LYS A 1 98 ? -32.837 -12.876 -24.657 1.00 13.71 98 LYS A C 1
ATOM 744 O O . LYS A 1 98 ? -33.239 -12.730 -23.503 1.00 13.41 98 LYS A O 1
ATOM 750 N N . ILE A 1 99 ? -31.707 -13.535 -24.921 1.00 16.35 99 ILE A N 1
ATOM 751 C CA . ILE A 1 99 ? -30.910 -14.075 -23.862 1.00 17.35 99 ILE A CA 1
ATOM 752 C C . ILE A 1 99 ? -29.759 -13.096 -23.560 1.00 16.75 99 ILE A C 1
ATOM 753 O O . ILE A 1 99 ? -29.411 -12.265 -24.389 1.00 17.25 99 ILE A O 1
ATOM 758 N N . PRO A 1 100 ? -29.230 -13.131 -22.337 1.00 15.46 100 PRO A N 1
ATOM 759 C CA . PRO A 1 100 ? -29.557 -13.936 -21.175 1.00 17.80 100 PRO A CA 1
ATOM 760 C C . PRO A 1 100 ? -30.736 -13.469 -20.380 1.00 17.64 100 PRO A C 1
ATOM 761 O O . PRO A 1 100 ? -31.056 -12.268 -20.354 1.00 17.15 100 PRO A O 1
ATOM 765 N N . ALA A 1 101 ? -31.477 -14.433 -19.840 1.00 17.24 101 ALA A N 1
ATOM 766 C CA . ALA A 1 101 ? -32.434 -14.197 -18.794 1.00 16.19 101 ALA A CA 1
ATOM 767 C C . ALA A 1 101 ? -32.176 -15.075 -17.559 1.00 18.02 101 ALA A C 1
ATOM 768 O O . ALA A 1 101 ? -31.958 -16.325 -17.645 1.00 17.66 101 ALA A O 1
ATOM 770 N N . LEU A 1 102 ? -32.193 -14.436 -16.408 1.00 18.87 102 LEU A N 1
ATOM 771 C CA . LEU A 1 102 ? -31.969 -15.092 -15.110 1.00 20.01 102 LEU A CA 1
ATOM 772 C C . LEU A 1 102 ? -33.255 -15.162 -14.275 1.00 21.84 102 LEU A C 1
ATOM 773 O O . LEU A 1 102 ? -33.959 -14.156 -14.168 1.00 19.91 102 LEU A O 1
ATOM 778 N N . LEU A 1 103 ? -33.573 -16.371 -13.742 1.00 20.68 103 LEU A N 1
ATOM 779 C CA . LEU A 1 103 ? -34.536 -16.491 -12.667 1.00 22.67 103 LEU A CA 1
ATOM 780 C C . LEU A 1 103 ? -33.755 -16.773 -11.367 1.00 19.96 103 LEU A C 1
ATOM 781 O O . LEU A 1 103 ? -32.915 -17.692 -11.312 1.00 22.33 103 LEU A O 1
ATOM 786 N N . ASP A 1 104 ? -34.023 -15.980 -10.357 1.00 22.53 104 ASP A N 1
ATOM 787 C CA . ASP A 1 104 ? -33.450 -16.136 -9.001 1.00 20.86 104 ASP A CA 1
ATOM 788 C C . ASP A 1 104 ? -34.630 -16.615 -8.194 1.00 19.68 104 ASP A C 1
ATOM 789 O O . ASP A 1 104 ? -35.616 -15.890 -8.012 1.00 21.74 104 ASP A O 1
ATOM 794 N N . GLN A 1 105 ? -34.563 -17.853 -7.746 1.00 22.17 105 GLN A N 1
ATOM 795 C CA . GLN A 1 105 ? -35.692 -18.473 -7.056 1.00 24.39 105 GLN A CA 1
ATOM 796 C C . GLN A 1 105 ? -35.307 -18.655 -5.578 1.00 31.09 105 GLN A C 1
ATOM 797 O O . GLN A 1 105 ? -35.943 -19.405 -4.831 1.00 31.11 105 GLN A O 1
ATOM 803 N N . SER A 1 106 ? -34.247 -17.957 -5.173 1.00 32.50 106 SER A N 1
ATOM 804 C CA . SER A 1 106 ? -33.698 -18.064 -3.832 1.00 33.65 106 SER A CA 1
ATOM 805 C C . SER A 1 106 ? -34.543 -17.425 -2.777 1.00 36.36 106 SER A C 1
ATOM 806 O O . SER A 1 106 ? -34.400 -17.762 -1.600 1.00 44.39 106 SER A O 1
ATOM 809 N N . GLY A 1 107 ? -35.415 -16.498 -3.122 1.00 33.32 107 GLY A N 1
ATOM 810 C CA . GLY A 1 107 ? -36.026 -15.780 -2.051 1.00 38.50 107 GLY A CA 1
ATOM 811 C C . GLY A 1 107 ? -37.292 -16.461 -1.560 1.00 39.37 107 GLY A C 1
ATOM 812 O O . GLY A 1 107 ? -37.394 -17.676 -1.408 1.00 41.11 107 GLY A O 1
ATOM 813 N N . THR A 1 108 ? -38.276 -15.632 -1.330 1.00 36.50 108 THR A N 1
ATOM 814 C CA . THR A 1 108 ? -39.573 -16.114 -1.078 1.00 40.72 108 THR A CA 1
ATOM 815 C C . THR A 1 108 ? -40.425 -15.903 -2.317 1.00 42.15 108 THR A C 1
ATOM 816 O O . THR A 1 108 ? -41.490 -16.475 -2.448 1.00 43.44 108 THR A O 1
ATOM 820 N N . GLU A 1 109 ? -39.921 -15.105 -3.237 1.00 39.51 109 GLU A N 1
ATOM 821 C CA . GLU A 1 109 ? -40.625 -14.776 -4.449 1.00 42.72 109 GLU A CA 1
ATOM 822 C C . GLU A 1 109 ? -39.581 -14.916 -5.571 1.00 34.96 109 GLU A C 1
ATOM 823 O O . GLU A 1 109 ? -38.443 -14.461 -5.445 1.00 32.45 109 GLU A O 1
ATOM 829 N N . ASP A 1 110 ? -39.973 -15.537 -6.664 1.00 33.43 110 ASP A N 1
ATOM 830 C CA . ASP A 1 110 ? -39.121 -15.596 -7.852 1.00 30.85 110 ASP A CA 1
ATOM 831 C C . ASP A 1 110 ? -38.927 -14.232 -8.484 1.00 25.85 110 ASP A C 1
ATOM 832 O O . ASP A 1 110 ? -39.853 -13.469 -8.565 1.00 25.49 110 ASP A O 1
ATOM 837 N N . VAL A 1 111 ? -37.704 -13.913 -8.871 1.00 21.20 111 VAL A N 1
ATOM 838 C CA . VAL A 1 111 ? -37.382 -12.594 -9.427 1.00 21.40 111 VAL A CA 1
ATOM 839 C C . VAL A 1 111 ? -36.756 -12.825 -10.836 1.00 17.54 111 VAL A C 1
ATOM 840 O O . VAL A 1 111 ? -35.725 -13.568 -10.946 1.00 19.50 111 VAL A O 1
ATOM 844 N N . ARG A 1 112 ? -37.368 -12.302 -11.883 1.00 16.33 112 ARG A N 1
ATOM 845 C CA . ARG A 1 112 ? -36.756 -12.339 -13.236 1.00 15.83 112 ARG A CA 1
ATOM 846 C C . ARG A 1 112 ? -35.772 -11.132 -13.413 1.00 16.25 112 ARG A C 1
ATOM 847 O O . ARG A 1 112 ? -36.076 -9.988 -13.084 1.00 18.53 112 ARG A O 1
ATOM 855 N N . VAL A 1 113 ? -34.591 -11.436 -13.893 1.00 16.25 113 VAL A N 1
ATOM 856 C CA . VAL A 1 113 ? -33.549 -10.417 -14.180 1.00 15.06 113 VAL A CA 1
ATOM 857 C C . VAL A 1 113 ? -33.122 -10.604 -15.653 1.00 13.81 113 VAL A C 1
ATOM 858 O O . VAL A 1 113 ? -32.633 -11.668 -16.011 1.00 17.29 113 VAL A O 1
ATOM 862 N N . PHE A 1 114 ? -33.372 -9.619 -16.449 1.00 14.20 114 PHE A N 1
ATOM 863 C CA . PHE A 1 114 ? -32.875 -9.618 -17.878 1.00 15.77 114 PHE A CA 1
ATOM 864 C C . PHE A 1 114 ? -32.023 -8.367 -18.218 1.00 16.64 114 PHE A C 1
ATOM 865 O O . PHE A 1 114 ? -31.911 -7.536 -17.382 1.00 16.53 114 PHE A O 1
ATOM 873 N N . GLU A 1 115 ? -31.525 -8.257 -19.471 1.00 14.89 115 GLU A N 1
ATOM 874 C CA . GLU A 1 115 ? -30.346 -7.419 -19.834 1.00 16.16 115 GLU A CA 1
ATOM 875 C C . GLU A 1 115 ? -29.051 -7.890 -19.190 1.00 15.36 115 GLU A C 1
ATOM 876 O O . GLU A 1 115 ? -28.880 -7.907 -17.923 1.00 14.59 115 GLU A O 1
ATOM 882 N N . SER A 1 116 ? -28.159 -8.328 -20.014 1.00 16.45 116 SER A N 1
ATOM 883 C CA . SER A 1 116 ? -26.889 -8.893 -19.547 1.00 18.07 116 SER A CA 1
ATOM 884 C C . SER A 1 116 ? -26.126 -7.994 -18.541 1.00 18.78 116 SER A C 1
ATOM 885 O O . SER A 1 116 ? -25.640 -8.461 -17.478 1.00 15.68 116 SER A O 1
ATOM 888 N N . ALA A 1 117 ? -26.076 -6.688 -18.814 1.00 18.20 117 ALA A N 1
ATOM 889 C CA . ALA A 1 117 ? -25.399 -5.775 -17.962 1.00 17.23 117 ALA A CA 1
ATOM 890 C C . ALA A 1 117 ? -26.107 -5.679 -16.609 1.00 18.70 117 ALA A C 1
ATOM 891 O O . ALA A 1 117 ? -25.465 -5.550 -15.587 1.00 18.69 117 ALA A O 1
ATOM 893 N N . HIS A 1 118 ? -27.462 -5.760 -16.620 1.00 18.14 118 HIS A N 1
ATOM 894 C CA . HIS A 1 118 ? -28.205 -5.715 -15.405 1.00 16.80 118 HIS A CA 1
ATOM 895 C C . HIS A 1 118 ? -27.893 -6.977 -14.608 1.00 16.62 118 HIS A C 1
ATOM 896 O O . HIS A 1 118 ? -27.746 -6.933 -13.354 1.00 18.59 118 HIS A O 1
ATOM 903 N N . ILE A 1 119 ? -27.914 -8.118 -15.256 1.00 16.90 119 ILE A N 1
ATOM 904 C CA . ILE A 1 119 ? -27.585 -9.375 -14.566 1.00 17.06 119 ILE A CA 1
ATOM 905 C C . ILE A 1 119 ? -26.226 -9.334 -13.858 1.00 16.42 119 ILE A C 1
ATOM 906 O O . ILE A 1 119 ? -26.135 -9.665 -12.604 1.00 16.78 119 ILE A O 1
ATOM 911 N N . LEU A 1 120 ? -25.251 -8.740 -14.533 1.00 17.47 120 LEU A N 1
ATOM 912 C CA . LEU A 1 120 ? -23.930 -8.472 -13.924 1.00 17.17 120 LEU A CA 1
ATOM 913 C C . LEU A 1 120 ? -24.041 -7.640 -12.678 1.00 18.35 120 LEU A C 1
ATOM 914 O O . LEU A 1 120 ? -23.570 -8.065 -11.617 1.00 18.24 120 LEU A O 1
ATOM 919 N N . LEU A 1 121 ? -24.754 -6.490 -12.769 1.00 17.61 121 LEU A N 1
ATOM 920 C CA . LEU A 1 121 ? -24.972 -5.719 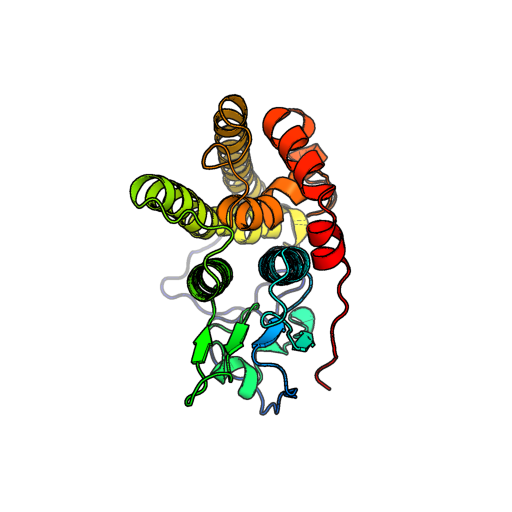-11.608 1.00 19.04 121 LEU A CA 1
ATOM 921 C C . LEU A 1 121 ? -25.699 -6.425 -10.496 1.00 17.49 121 LEU A C 1
ATOM 922 O O . LEU A 1 121 ? -25.328 -6.306 -9.285 1.00 17.18 121 LEU A O 1
ATOM 927 N N . TYR A 1 122 ? -26.815 -7.098 -10.830 1.00 19.02 122 TYR A N 1
ATOM 928 C CA . TYR A 1 122 ? -27.600 -7.752 -9.826 1.00 21.05 122 TYR A CA 1
ATOM 929 C C . TYR A 1 122 ? -26.733 -8.769 -9.032 1.00 21.46 122 TYR A C 1
ATOM 930 O O . TYR A 1 122 ? -26.773 -8.799 -7.765 1.00 20.17 122 TYR A O 1
ATOM 939 N N . LEU A 1 123 ? -25.971 -9.581 -9.725 1.00 20.26 123 LEU A N 1
ATOM 940 C CA . LEU A 1 123 ? -25.081 -10.584 -9.062 1.00 23.09 123 LEU A CA 1
ATOM 941 C C . LEU A 1 123 ? -23.963 -9.974 -8.221 1.00 26.22 123 LEU A C 1
ATOM 942 O O . LEU A 1 123 ? -23.697 -10.383 -7.043 1.00 21.29 123 LEU A O 1
ATOM 947 N N . ALA A 1 124 ? -23.327 -8.954 -8.782 1.00 25.81 124 ALA A N 1
ATOM 948 C CA . ALA A 1 124 ? -22.243 -8.270 -8.098 1.00 24.66 124 ALA A CA 1
ATOM 949 C C . ALA A 1 124 ? -22.714 -7.647 -6.766 1.00 26.07 124 ALA A C 1
ATOM 950 O O . ALA A 1 124 ? -22.052 -7.815 -5.719 1.00 24.19 124 ALA A O 1
ATOM 952 N N . GLU A 1 125 ? -23.848 -6.941 -6.810 1.00 25.90 125 GLU A N 1
ATOM 953 C CA . GLU A 1 125 ? -24.485 -6.380 -5.627 1.00 27.73 125 GLU A CA 1
ATOM 954 C C . GLU A 1 125 ? -24.932 -7.435 -4.657 1.00 29.33 125 GLU A C 1
ATOM 955 O O . GLU A 1 125 ? -24.832 -7.221 -3.438 1.00 25.26 125 GLU A O 1
ATOM 961 N N . LYS A 1 126 ? -25.474 -8.541 -5.161 1.00 26.89 126 LYS A N 1
ATOM 962 C CA . LYS A 1 126 ? -25.924 -9.600 -4.282 1.00 31.19 126 LYS A CA 1
ATOM 963 C C . LYS A 1 126 ? -24.783 -10.181 -3.515 1.00 28.57 126 LYS A C 1
ATOM 964 O O . LYS A 1 126 ? -24.919 -10.380 -2.324 1.00 28.59 126 LYS A O 1
ATOM 970 N N . PHE A 1 127 ? -23.651 -10.407 -4.150 1.00 27.77 127 PHE A N 1
ATOM 971 C CA . PHE A 1 127 ? -22.503 -10.983 -3.445 1.00 27.62 127 PHE A CA 1
ATOM 972 C C . PHE A 1 127 ? -21.448 -10.032 -2.897 1.00 28.88 127 PHE A C 1
ATOM 973 O O . PHE A 1 127 ? -20.583 -10.467 -2.144 1.00 27.15 127 PHE A O 1
ATOM 981 N N . GLY A 1 128 ? -21.492 -8.764 -3.293 1.00 24.51 128 GLY A N 1
ATOM 982 C CA . GLY A 1 128 ? -20.486 -7.790 -2.912 1.00 23.79 128 GLY A CA 1
ATOM 983 C C . GLY A 1 128 ? -19.149 -8.123 -3.446 1.00 23.02 128 GLY A C 1
ATOM 984 O O . GLY A 1 128 ? -18.189 -8.091 -2.743 1.00 24.82 128 GLY A O 1
ATOM 985 N N . ALA A 1 129 ? -19.038 -8.385 -4.751 1.00 21.12 129 ALA A N 1
ATOM 986 C CA . ALA A 1 129 ? -17.788 -8.753 -5.319 1.00 23.78 129 ALA A CA 1
ATOM 987 C C . ALA A 1 129 ? -17.858 -8.361 -6.828 1.00 21.89 129 ALA A C 1
ATOM 988 O O . ALA A 1 129 ? -18.943 -8.259 -7.373 1.00 20.99 129 ALA A O 1
ATOM 990 N N . PHE A 1 130 ? -16.691 -8.015 -7.341 1.00 20.25 130 PHE A N 1
ATOM 991 C CA . PHE A 1 130 ? -16.425 -7.521 -8.707 1.00 20.75 130 PHE A CA 1
ATOM 992 C C . PHE A 1 130 ? -17.088 -6.175 -9.035 1.00 20.59 130 PHE A C 1
ATOM 993 O O . PHE A 1 130 ? -17.270 -5.812 -10.211 1.00 17.41 130 PHE A O 1
ATOM 1001 N N . LEU A 1 131 ? -17.446 -5.484 -7.973 1.00 19.34 131 LEU A N 1
ATOM 1002 C CA . LEU A 1 131 ? -17.975 -4.128 -8.020 1.00 22.90 131 LEU A CA 1
ATOM 1003 C C . LEU A 1 131 ? -17.487 -3.409 -6.778 1.00 24.03 131 LEU A C 1
ATOM 1004 O O . LEU A 1 131 ? -17.709 -3.911 -5.718 1.00 27.82 131 LEU A O 1
ATOM 1009 N N . PRO A 1 132 ? -16.755 -2.299 -6.892 1.00 26.57 132 PRO A N 1
ATOM 1010 C CA . PRO A 1 132 ? -16.142 -1.750 -5.663 1.00 29.23 132 PRO A CA 1
ATOM 1011 C C . PRO A 1 132 ? -17.170 -1.276 -4.697 1.00 26.38 132 PRO A C 1
ATOM 1012 O O . PRO A 1 132 ? -18.266 -0.818 -5.090 1.00 28.05 132 PRO A O 1
ATOM 1016 N N . SER A 1 133 ? -16.865 -1.396 -3.398 1.00 27.17 133 SER A N 1
ATOM 1017 C CA . SER A 1 133 ? -17.783 -0.817 -2.393 1.00 27.13 133 SER A CA 1
ATOM 1018 C C . SER A 1 133 ? -17.651 0.723 -2.343 1.00 24.62 133 SER A C 1
ATOM 1019 O O . SER A 1 133 ? -18.606 1.429 -2.117 1.00 26.82 133 SER A O 1
ATOM 1022 N N . ASN A 1 134 ? -16.453 1.225 -2.527 1.00 27.12 134 ASN A N 1
ATOM 1023 C CA . ASN A 1 134 ? -16.252 2.659 -2.456 1.00 30.78 134 ASN A CA 1
ATOM 1024 C C . ASN A 1 134 ? -17.169 3.415 -3.457 1.00 35.18 134 ASN A C 1
ATOM 1025 O O . ASN A 1 134 ? -17.084 3.175 -4.682 1.00 31.37 134 ASN A O 1
ATOM 1030 N N . PRO A 1 135 ? -18.046 4.301 -2.955 1.00 38.11 135 PRO A N 1
ATOM 1031 C CA . PRO A 1 135 ? -19.103 4.920 -3.753 1.00 37.17 135 PRO A CA 1
ATOM 1032 C C . PRO A 1 135 ? -18.631 5.656 -4.987 1.00 38.29 135 PRO A C 1
ATOM 1033 O O . PRO A 1 135 ? -19.316 5.626 -5.979 1.00 43.81 135 PRO A O 1
ATOM 1037 N N . VAL A 1 136 ? -17.464 6.279 -4.914 1.00 39.08 136 VAL A N 1
ATOM 1038 C CA . VAL A 1 136 ? -16.841 6.986 -6.023 1.00 42.58 136 VAL A CA 1
ATOM 1039 C C . VAL A 1 136 ? -16.286 6.044 -7.092 1.00 40.43 136 VAL A C 1
ATOM 1040 O O . VAL A 1 136 ? -16.502 6.257 -8.295 1.00 42.26 136 VAL A O 1
ATOM 1044 N N . GLU A 1 137 ? -15.543 5.020 -6.674 1.00 32.40 137 GLU A N 1
ATOM 1045 C CA . GLU A 1 137 ? -15.061 4.000 -7.604 1.00 32.09 137 GLU A CA 1
ATOM 1046 C C . GLU A 1 137 ? -16.229 3.270 -8.272 1.00 25.89 137 GLU A C 1
ATOM 1047 O O . GLU A 1 137 ? -16.186 2.934 -9.486 1.00 26.36 137 GLU A O 1
ATOM 1053 N N . ARG A 1 138 ? -17.236 3.017 -7.486 1.00 24.23 138 ARG A N 1
ATOM 1054 C CA . ARG A 1 138 ? -18.462 2.368 -7.985 1.00 25.19 138 ARG A CA 1
ATOM 1055 C C . ARG A 1 138 ? -19.129 3.113 -9.152 1.00 23.14 138 ARG A C 1
ATOM 1056 O O . ARG A 1 138 ? -19.499 2.496 -10.154 1.00 23.83 138 ARG A O 1
ATOM 1064 N N . VAL A 1 139 ? -19.271 4.442 -9.018 1.00 22.46 139 VAL A N 1
ATOM 1065 C CA . VAL A 1 139 ? -19.846 5.285 -10.069 1.00 20.44 139 VAL A CA 1
ATOM 1066 C C . VAL A 1 139 ? -19.065 5.075 -11.360 1.00 20.14 139 VAL A C 1
ATOM 1067 O O . VAL A 1 139 ? -19.665 4.920 -12.396 1.00 18.70 139 VAL A O 1
ATOM 1071 N N . GLU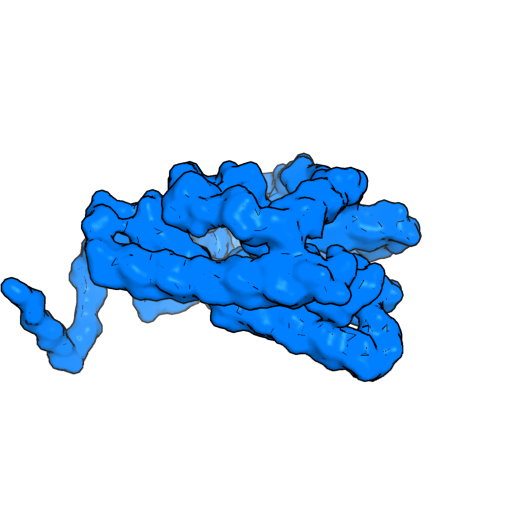 A 1 140 ? -17.734 5.116 -11.297 1.00 20.97 140 GLU A N 1
ATOM 1072 C CA . GLU A 1 140 ? -16.923 5.020 -12.499 1.00 21.33 140 GLU A CA 1
ATOM 1073 C C . GLU A 1 140 ? -17.094 3.601 -13.135 1.00 22.06 140 GLU A C 1
ATOM 1074 O O . GLU A 1 140 ? -17.194 3.433 -14.375 1.00 19.75 140 GLU A O 1
ATOM 1080 N N . VAL A 1 141 ? -17.169 2.571 -12.309 1.00 20.23 141 VAL A N 1
ATOM 1081 C CA . VAL A 1 141 ? -17.499 1.214 -12.840 1.00 21.82 141 VAL A CA 1
ATOM 1082 C C . VAL A 1 141 ? -18.820 1.151 -13.585 1.00 18.48 141 VAL A C 1
ATOM 1083 O O . VAL A 1 141 ? -18.863 0.601 -14.733 1.00 18.78 141 VAL A O 1
ATOM 1087 N N . LEU A 1 142 ? -19.838 1.806 -13.015 1.00 17.46 142 LEU A N 1
ATOM 1088 C CA . LEU A 1 142 ? -21.157 1.808 -13.615 1.00 18.43 142 LEU A CA 1
ATOM 1089 C C . LEU A 1 142 ? -21.179 2.624 -14.887 1.00 18.27 142 LEU A C 1
ATOM 1090 O O . LEU A 1 142 ? -21.856 2.252 -15.802 1.00 16.35 142 LEU A O 1
ATOM 1095 N N . ASN A 1 143 ? -20.388 3.723 -14.930 1.00 15.57 143 ASN A N 1
ATOM 1096 C CA . ASN A 1 143 ? -20.253 4.436 -16.159 1.00 14.55 143 ASN A CA 1
ATOM 1097 C C . ASN A 1 143 ? -19.906 3.547 -17.337 1.00 15.39 143 ASN A C 1
ATOM 1098 O O . ASN A 1 143 ? -20.472 3.689 -18.391 1.00 15.90 143 ASN A O 1
ATOM 1103 N N . TRP A 1 144 ? -18.870 2.711 -17.190 1.00 14.08 144 TRP A N 1
ATOM 1104 C CA . TRP A 1 144 ? -18.414 1.804 -18.200 1.00 13.64 144 TRP A CA 1
ATOM 1105 C C . TRP A 1 144 ? -19.338 0.646 -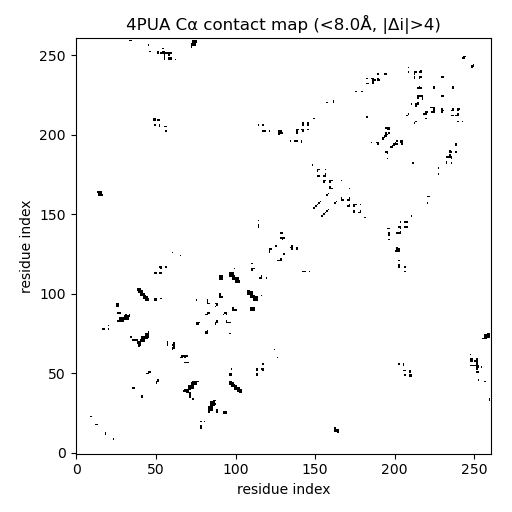18.448 1.00 13.33 144 TRP A C 1
ATOM 1106 O O . TRP A 1 144 ? -19.485 0.213 -19.584 1.00 14.21 144 TRP A O 1
ATOM 1117 N N . LEU A 1 145 ? -19.945 0.168 -17.418 1.00 13.78 145 LEU A N 1
ATOM 1118 C CA . LEU A 1 145 ? -21.025 -0.850 -17.575 1.00 15.92 145 LEU A CA 1
ATOM 1119 C C . LEU A 1 145 ? -22.203 -0.382 -18.441 1.00 16.16 145 LEU A C 1
ATOM 1120 O O . LEU A 1 145 ? -22.646 -1.090 -19.415 1.00 15.81 145 LEU A O 1
ATOM 1125 N N . PHE A 1 146 ? -22.683 0.839 -18.150 1.00 17.04 146 PHE A N 1
ATOM 1126 C CA . PHE A 1 146 ? -23.818 1.323 -18.874 1.00 16.59 146 PHE A CA 1
ATOM 1127 C C . PHE A 1 146 ? -23.299 1.613 -20.258 1.00 16.90 146 PHE A C 1
ATOM 1128 O O . PHE A 1 146 ? -24.028 1.537 -21.221 1.00 15.91 146 PHE A O 1
ATOM 1136 N N . TRP A 1 147 ? -22.021 2.033 -20.341 1.00 16.44 147 TRP A N 1
ATOM 1137 C CA . TRP A 1 147 ? -21.480 2.425 -21.635 1.00 16.25 147 TRP A CA 1
ATOM 1138 C C . TRP A 1 147 ? -21.596 1.254 -22.562 1.00 14.10 147 TRP A C 1
ATOM 1139 O O . TRP A 1 147 ? -21.974 1.424 -23.761 1.00 14.41 147 TRP A O 1
ATOM 1150 N N . GLN A 1 148 ? -21.088 0.090 -22.104 1.00 14.98 148 GLN A N 1
ATOM 1151 C CA . GLN A 1 148 ? -21.060 -1.142 -22.835 1.00 16.51 148 GLN A CA 1
ATOM 1152 C C . GLN A 1 148 ? -22.456 -1.504 -23.371 1.00 15.48 148 GLN A C 1
ATOM 1153 O O . GLN A 1 148 ? -22.637 -1.764 -24.599 1.00 14.54 148 GLN A O 1
ATOM 1159 N N . ALA A 1 149 ? -23.402 -1.325 -22.490 1.00 14.84 149 ALA A N 1
ATOM 1160 C CA . ALA A 1 149 ? -24.856 -1.598 -22.787 1.00 16.22 149 ALA A CA 1
ATOM 1161 C C . ALA A 1 149 ? -25.356 -0.742 -23.939 1.00 16.10 149 ALA A C 1
ATOM 1162 O O . ALA A 1 149 ? -26.024 -1.251 -24.814 1.00 17.82 149 ALA A O 1
ATOM 1164 N N . GLY A 1 150 ? -24.958 0.570 -23.937 1.00 17.83 150 GLY A N 1
ATOM 1165 C CA . GLY A 1 150 ? -25.268 1.482 -25.026 1.00 17.54 150 GLY A CA 1
ATOM 1166 C C . GLY A 1 150 ? -24.472 1.352 -26.281 1.00 15.55 150 GLY A C 1
ATOM 1167 O O . GLY A 1 150 ? -24.906 1.821 -27.328 1.00 17.16 150 GLY A O 1
ATOM 1168 N N . ALA A 1 151 ? -23.241 0.840 -26.195 1.00 16.95 151 ALA A N 1
ATOM 1169 C CA . ALA A 1 151 ? -22.325 0.784 -27.336 1.00 19.73 151 ALA A CA 1
ATOM 1170 C C . ALA A 1 151 ? -22.353 -0.491 -28.111 1.00 18.67 151 ALA A C 1
ATOM 1171 O O . ALA A 1 151 ? -22.213 -0.463 -29.352 1.00 18.50 151 ALA A O 1
ATOM 1173 N N . ALA A 1 152 ? -22.582 -1.613 -27.429 1.00 19.82 152 ALA A N 1
ATOM 1174 C CA . ALA A 1 152 ? -22.622 -2.927 -28.109 1.00 20.97 152 ALA A CA 1
ATOM 1175 C C . ALA A 1 152 ? -23.617 -3.065 -29.272 1.00 20.13 152 ALA A C 1
ATOM 1176 O O . ALA A 1 152 ? -23.299 -3.744 -30.230 1.00 17.17 152 ALA A O 1
ATOM 1178 N N . PRO A 1 153 ? -24.825 -2.436 -29.210 1.00 19.83 153 PRO A N 1
ATOM 1179 C CA . PRO A 1 153 ? -25.685 -2.538 -30.338 1.00 16.69 153 PRO A CA 1
ATOM 1180 C C . PRO A 1 153 ? -25.100 -2.118 -31.647 1.00 17.58 153 PRO A C 1
ATOM 1181 O O . PRO A 1 153 ? -25.449 -2.647 -32.695 1.00 18.61 153 PRO A O 1
ATOM 1185 N N . PHE A 1 154 ? -24.191 -1.125 -31.630 1.00 16.51 154 PHE A N 1
ATOM 1186 C CA . PHE A 1 154 ? -23.564 -0.716 -32.849 1.00 17.05 154 PHE A CA 1
ATOM 1187 C C . PHE A 1 154 ? -22.585 -1.798 -33.366 1.00 16.48 154 PHE A C 1
ATOM 1188 O O . PHE A 1 154 ? -22.403 -1.962 -34.576 1.00 19.38 154 PHE A O 1
ATOM 1196 N N . LEU A 1 155 ? -21.968 -2.513 -32.446 1.00 16.83 155 LEU A N 1
ATOM 1197 C CA . LEU A 1 155 ? -21.016 -3.597 -32.790 1.00 16.44 155 LEU A CA 1
ATOM 1198 C C . LEU A 1 155 ? -21.736 -4.862 -33.293 1.00 18.69 155 LEU A C 1
ATOM 1199 O O . LEU A 1 155 ? -21.479 -5.365 -34.421 1.00 17.97 155 LEU A O 1
ATOM 1204 N N . GLY A 1 156 ? -22.710 -5.297 -32.505 1.00 18.06 156 GLY A N 1
ATOM 1205 C CA . GLY A 1 156 ? -23.569 -6.449 -32.808 1.00 19.30 156 GLY A CA 1
ATOM 1206 C C . GLY A 1 156 ? -24.643 -6.231 -33.859 1.00 20.77 156 GLY A C 1
ATOM 1207 O O . GLY A 1 156 ? -24.667 -6.939 -34.850 1.00 18.66 156 GLY A O 1
ATOM 1208 N N . GLY A 1 157 ? -25.510 -5.223 -33.642 1.00 19.49 157 GLY A N 1
ATOM 1209 C CA . GLY A 1 157 ? -26.669 -4.976 -34.428 1.00 20.67 157 GLY A CA 1
ATOM 1210 C C . GLY A 1 157 ? -26.354 -4.194 -35.691 1.00 20.46 157 GLY A C 1
ATOM 1211 O O . GLY A 1 157 ? -27.129 -4.210 -36.616 1.00 22.98 157 GLY A O 1
ATOM 1212 N N . GLY A 1 158 ? -25.240 -3.459 -35.681 1.00 18.77 158 GLY A N 1
ATOM 1213 C CA . GLY A 1 158 ? -24.787 -2.699 -36.841 1.00 19.89 158 GLY A CA 1
ATOM 1214 C C . GLY A 1 158 ? -23.648 -3.379 -37.547 1.00 19.65 158 GLY A C 1
ATOM 1215 O O . GLY A 1 158 ? -23.827 -3.910 -38.641 1.00 20.06 158 GLY A O 1
ATOM 1216 N N . PHE A 1 159 ? -22.438 -3.260 -37.009 1.00 18.94 159 PHE A N 1
ATOM 1217 C CA . PHE A 1 159 ? -21.312 -3.855 -37.681 1.00 19.60 159 PHE A CA 1
ATOM 1218 C C . PHE A 1 159 ? -21.501 -5.353 -37.947 1.00 19.37 159 PHE A C 1
ATOM 1219 O O . PHE A 1 159 ? -21.452 -5.824 -39.114 1.00 17.66 159 PHE A O 1
ATOM 1227 N N . GLY A 1 160 ? -21.754 -6.082 -36.899 1.00 17.90 160 GLY A N 1
ATOM 1228 C CA . GLY A 1 160 ? -21.953 -7.542 -37.010 1.00 21.65 160 GLY A CA 1
ATOM 1229 C C . GLY A 1 160 ? -22.951 -7.936 -38.095 1.00 22.09 160 GLY A C 1
ATOM 1230 O O . GLY A 1 160 ? -22.672 -8.818 -38.920 1.00 22.47 160 GLY A O 1
ATOM 1231 N N . HIS A 1 161 ? -24.140 -7.285 -38.078 1.00 20.56 161 HIS A N 1
ATOM 1232 C CA . HIS A 1 161 ? -25.165 -7.681 -38.942 1.00 18.79 161 HIS A CA 1
ATOM 1233 C C . HIS A 1 161 ? -24.711 -7.387 -40.440 1.00 18.80 161 HIS A C 1
ATOM 1234 O O . HIS A 1 161 ? -24.800 -8.219 -41.284 1.00 18.72 161 HIS A O 1
ATOM 1241 N N . PHE A 1 162 ? -24.149 -6.216 -40.693 1.00 16.71 162 PHE A N 1
ATOM 1242 C CA . PHE A 1 162 ? -23.886 -5.799 -42.085 1.00 16.77 162 PHE A CA 1
ATOM 1243 C C . PHE A 1 162 ? -22.614 -6.509 -42.641 1.00 18.29 162 PHE A C 1
ATOM 1244 O O . PHE A 1 162 ? -22.528 -6.831 -43.851 1.00 18.96 162 PHE A O 1
ATOM 1252 N N . PHE A 1 163 ? -21.698 -6.791 -41.748 1.00 19.72 163 PHE A N 1
ATOM 1253 C CA . PHE A 1 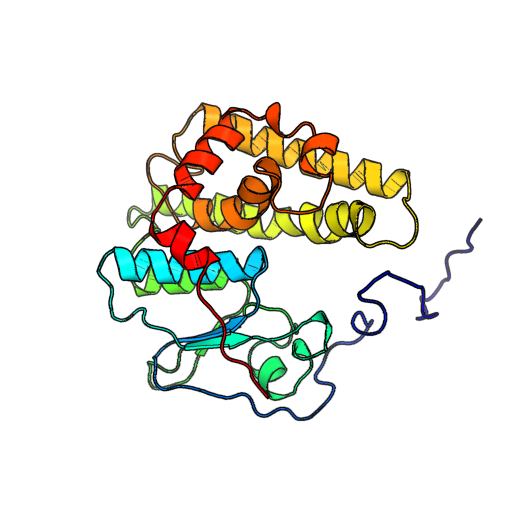163 ? -20.432 -7.466 -42.106 1.00 24.11 163 PHE A CA 1
ATOM 1254 C C . PHE A 1 163 ? -20.562 -8.969 -42.266 1.00 24.82 163 PHE A C 1
ATOM 1255 O O . PHE A 1 163 ? -19.927 -9.548 -43.128 1.00 29.63 163 PHE A O 1
ATOM 1263 N N . ASN A 1 164 ? -21.373 -9.604 -41.419 1.00 27.76 164 ASN A N 1
ATOM 1264 C CA . ASN A 1 164 ? -21.421 -11.059 -41.283 1.00 27.58 164 ASN A CA 1
ATOM 1265 C C . ASN A 1 164 ? -22.747 -11.658 -41.751 1.00 28.35 164 ASN A C 1
ATOM 1266 O O . ASN A 1 164 ? -22.792 -12.803 -42.171 1.00 28.23 164 ASN A O 1
ATOM 1271 N N . TYR A 1 165 ? -23.859 -10.960 -41.611 1.00 23.86 165 TYR A N 1
ATOM 1272 C CA . TYR A 1 165 ? -25.130 -11.676 -41.730 1.00 25.59 165 TYR A CA 1
ATOM 1273 C C . TYR A 1 165 ? -25.958 -11.267 -42.911 1.00 26.08 165 TYR A C 1
ATOM 1274 O O . TYR A 1 165 ? -26.657 -12.107 -43.512 1.00 31.57 165 TYR A O 1
ATOM 1283 N N . ALA A 1 166 ? -25.918 -10.001 -43.255 1.00 23.95 166 ALA A N 1
ATOM 1284 C CA . ALA A 1 166 ? -26.694 -9.473 -44.351 1.00 23.95 166 ALA A CA 1
ATOM 1285 C C . ALA A 1 166 ? -26.339 -10.207 -45.681 1.00 25.89 166 ALA A C 1
ATOM 1286 O O . ALA A 1 166 ? -25.182 -10.542 -45.923 1.00 27.78 166 ALA A O 1
ATOM 1288 N N . PRO A 1 167 ? -27.349 -10.554 -46.469 1.00 29.30 167 PRO A N 1
ATOM 1289 C CA . PRO A 1 167 ? -27.095 -11.270 -47.730 1.00 32.08 167 PRO A CA 1
ATOM 1290 C C . PRO A 1 167 ? -26.106 -10.611 -48.673 1.00 33.60 167 PRO A C 1
ATOM 1291 O O . PRO A 1 167 ? -25.338 -11.296 -49.337 1.00 39.99 167 PRO A O 1
ATOM 1295 N N . GLU A 1 168 ? -26.102 -9.296 -48.711 1.00 33.54 168 GLU A N 1
ATOM 1296 C CA . GLU A 1 168 ? -25.224 -8.519 -49.560 1.00 32.51 168 GLU A CA 1
ATOM 1297 C C . GLU A 1 168 ? -24.372 -7.587 -48.690 1.00 29.29 168 GLU A C 1
ATOM 1298 O O . GLU A 1 168 ? -24.869 -7.077 -47.690 1.00 31.57 168 GLU A O 1
ATOM 1304 N N . LYS A 1 169 ? -23.086 -7.428 -49.017 1.00 25.60 169 LYS A N 1
ATOM 1305 C CA . LYS A 1 169 ? -22.231 -6.410 -48.410 1.00 25.34 169 LYS A CA 1
ATOM 1306 C C . LYS A 1 169 ? -22.645 -5.018 -48.927 1.00 25.03 169 LYS A C 1
ATOM 1307 O O . LYS A 1 169 ? -22.638 -4.730 -50.148 1.00 24.96 169 LYS A O 1
ATOM 1313 N N . LEU A 1 170 ? -23.064 -4.152 -48.019 1.00 22.53 170 LEU A N 1
ATOM 1314 C CA . LEU A 1 170 ? -23.590 -2.854 -48.401 1.00 20.63 170 LEU A CA 1
ATOM 1315 C C . LEU A 1 170 ? -22.663 -1.768 -47.946 1.00 19.88 170 LEU A C 1
ATOM 1316 O O . LEU A 1 170 ? -22.421 -1.558 -46.734 1.00 18.31 170 LEU A O 1
ATOM 1321 N N . GLU A 1 171 ? -22.107 -1.067 -48.898 1.00 16.85 171 GLU A N 1
ATOM 1322 C CA . GLU A 1 171 ? -21.032 -0.050 -48.623 1.00 20.24 171 GLU A CA 1
ATOM 1323 C C . GLU A 1 171 ? -21.311 0.955 -47.510 1.00 19.09 171 GLU A C 1
ATOM 1324 O O . GLU A 1 171 ? -20.494 1.115 -46.608 1.00 20.29 171 GLU A O 1
ATOM 1330 N N . TYR A 1 172 ? -22.466 1.640 -47.585 1.00 18.98 172 TYR A N 1
ATOM 1331 C CA . TYR A 1 172 ? -22.660 2.783 -46.774 1.00 16.01 172 TYR A CA 1
ATOM 1332 C C . TYR A 1 172 ? -22.906 2.276 -45.323 1.00 16.30 172 TYR A C 1
ATOM 1333 O O . TYR A 1 172 ? -22.308 2.777 -44.443 1.00 15.81 172 TYR A O 1
ATOM 1342 N N . PRO A 1 173 ? -23.756 1.235 -45.124 1.00 16.18 173 PRO A N 1
ATOM 1343 C CA . PRO A 1 173 ? -23.923 0.828 -43.680 1.00 15.78 173 PRO A CA 1
ATOM 1344 C C . PRO A 1 173 ? -22.629 0.208 -43.112 1.00 17.29 173 PRO A C 1
ATOM 1345 O O . PRO A 1 173 ? -22.331 0.319 -41.889 1.00 17.23 173 PRO A O 1
ATOM 1349 N N . ILE A 1 174 ? -21.904 -0.525 -43.926 1.00 18.39 174 ILE A N 1
ATOM 1350 C CA . ILE A 1 174 ? -20.597 -1.084 -43.441 1.00 19.85 174 ILE A CA 1
ATOM 1351 C C . ILE A 1 174 ? -19.639 0.048 -43.004 1.00 18.41 174 ILE A C 1
ATOM 1352 O O . ILE A 1 174 ? -19.024 0.056 -41.915 1.00 19.55 174 ILE A O 1
ATOM 1357 N N . ASN A 1 175 ? -19.577 1.064 -43.817 1.00 18.58 175 ASN A N 1
ATOM 1358 C CA . ASN A 1 175 ? -18.733 2.248 -43.483 1.00 17.42 175 ASN A CA 1
ATOM 1359 C C . ASN A 1 175 ? -19.178 2.928 -42.219 1.00 15.88 175 ASN A C 1
ATOM 1360 O O . ASN A 1 175 ? -18.379 3.250 -41.438 1.00 19.25 175 ASN A O 1
ATOM 1365 N N . ARG A 1 176 ? -20.487 3.147 -42.056 1.00 17.04 176 ARG A N 1
ATOM 1366 C CA . ARG A 1 176 ? -21.006 3.782 -40.895 1.00 17.21 176 ARG A CA 1
ATOM 1367 C C . ARG A 1 176 ? -20.734 3.016 -39.615 1.00 16.94 176 ARG A C 1
ATOM 1368 O O . ARG A 1 176 ? -20.329 3.621 -38.617 1.00 16.67 176 ARG A O 1
ATOM 1376 N N . PHE A 1 177 ? -20.963 1.695 -39.602 1.00 15.79 177 PHE A N 1
ATOM 1377 C CA . PHE A 1 177 ? -20.823 0.962 -38.340 1.00 14.75 177 PHE A CA 1
ATOM 1378 C C . PHE A 1 177 ? -19.363 0.596 -38.109 1.00 15.99 177 PHE A C 1
ATOM 1379 O O . PHE A 1 177 ? -18.929 0.546 -36.962 1.00 15.06 177 PHE A O 1
ATOM 1387 N N . THR A 1 178 ? -18.611 0.452 -39.189 1.00 14.91 178 THR A N 1
ATOM 1388 C CA . THR A 1 178 ? -17.145 0.181 -39.044 1.00 16.64 178 THR A CA 1
ATOM 1389 C C . THR A 1 178 ? -16.454 1.376 -38.419 1.00 16.96 178 THR A C 1
ATOM 1390 O O . THR A 1 178 ? -15.632 1.223 -37.469 1.00 19.14 178 THR A O 1
ATOM 1394 N N . MET A 1 179 ? -16.846 2.566 -38.834 1.00 17.61 179 MET A N 1
ATOM 1395 C CA . MET A 1 179 ? -16.235 3.761 -38.324 1.00 18.77 179 MET A CA 1
ATOM 1396 C C . MET A 1 179 ? -16.575 3.788 -36.831 1.00 19.09 179 MET A C 1
ATOM 1397 O O . MET A 1 179 ? -15.746 4.113 -36.065 1.00 18.53 179 MET A O 1
ATOM 1402 N N . GLU A 1 180 ? -17.829 3.472 -36.474 1.00 17.77 180 GLU A N 1
ATOM 1403 C CA . GLU A 1 180 ? -18.227 3.574 -35.090 1.00 16.99 180 GLU A CA 1
ATOM 1404 C C . GLU A 1 180 ? -17.537 2.587 -34.211 1.00 18.74 180 GLU A C 1
ATOM 1405 O O . GLU A 1 180 ? -17.234 2.936 -33.054 1.00 17.56 180 GLU A O 1
ATOM 1411 N N . VAL A 1 181 ? -17.430 1.317 -34.654 1.00 17.99 181 VAL A N 1
ATOM 1412 C CA . VAL A 1 181 ? -16.778 0.260 -33.907 1.00 17.33 181 VAL A CA 1
ATOM 1413 C C . VAL A 1 181 ? -15.293 0.686 -33.730 1.00 17.34 181 VAL A C 1
ATOM 1414 O O . VAL A 1 181 ? -14.740 0.581 -32.646 1.00 16.06 181 VAL A O 1
ATOM 1418 N N . LYS A 1 182 ? -14.676 1.154 -34.786 1.00 15.84 182 LYS A N 1
ATOM 1419 C CA . LYS A 1 182 ? -13.265 1.646 -34.606 1.00 17.17 182 LYS A CA 1
ATOM 1420 C C . LYS A 1 182 ? -13.093 2.787 -33.575 1.00 16.27 182 LYS A C 1
ATOM 1421 O O . LYS A 1 182 ? -12.081 2.832 -32.895 1.00 18.47 182 LYS A O 1
ATOM 1427 N N . ARG A 1 183 ? -14.073 3.730 -33.466 1.00 14.22 183 ARG A N 1
ATOM 1428 C CA . ARG A 1 183 ? -14.009 4.780 -32.523 1.00 13.34 183 ARG A CA 1
ATOM 1429 C C . ARG A 1 183 ? -14.124 4.142 -31.142 1.00 13.19 183 ARG A C 1
ATOM 1430 O O . ARG A 1 183 ? -13.525 4.649 -30.190 1.00 14.10 183 ARG A O 1
ATOM 1438 N N . GLN A 1 184 ? -15.031 3.130 -30.999 1.00 12.57 184 GLN A N 1
ATOM 1439 C CA . GLN A 1 184 ? -15.211 2.466 -29.670 1.00 12.32 184 GLN A CA 1
ATOM 1440 C C . GLN A 1 184 ? -13.864 1.749 -29.261 1.00 14.48 184 GLN A C 1
ATOM 1441 O O . GLN A 1 184 ? -13.479 1.738 -28.103 1.00 16.49 184 GLN A O 1
ATOM 1447 N N . LEU A 1 185 ? -13.262 1.097 -30.186 1.00 17.17 185 LEU A N 1
ATOM 1448 C CA . LEU A 1 185 ? -11.987 0.370 -29.916 1.00 17.19 185 LEU A CA 1
ATOM 1449 C C . LEU A 1 185 ? -10.868 1.372 -29.571 1.00 18.76 185 LEU A C 1
ATOM 1450 O O . LEU A 1 185 ? -10.057 1.082 -28.718 1.00 19.04 185 LEU A O 1
ATOM 1455 N N . ASP A 1 186 ? -10.853 2.509 -30.242 1.00 19.29 186 ASP A N 1
ATOM 1456 C CA . ASP A 1 186 ? -9.829 3.579 -29.955 1.00 16.41 186 ASP A CA 1
ATOM 1457 C C . ASP A 1 186 ? -10.076 4.115 -28.540 1.00 16.48 186 ASP A C 1
ATOM 1458 O O . ASP A 1 186 ? -9.185 4.263 -27.760 1.00 17.70 186 ASP A O 1
ATOM 1463 N N . LEU A 1 187 ? -11.338 4.411 -28.213 1.00 14.13 187 LEU A N 1
ATOM 1464 C CA . LEU A 1 187 ? -11.689 4.824 -26.866 1.00 14.96 187 LEU A CA 1
ATOM 1465 C C . LEU A 1 187 ? -11.205 3.904 -25.780 1.00 15.79 187 LEU A C 1
ATOM 1466 O O . LEU A 1 187 ? -10.737 4.359 -24.713 1.00 17.34 187 LEU A O 1
ATOM 1471 N N . LEU A 1 188 ? -11.498 2.587 -25.949 1.00 16.10 188 LEU A N 1
ATOM 1472 C CA . LEU A 1 188 ? -11.175 1.614 -24.957 1.00 15.82 188 LEU A CA 1
ATOM 1473 C C . LEU A 1 188 ? -9.622 1.508 -24.869 1.00 16.52 188 LEU A C 1
ATOM 1474 O O . LEU A 1 188 ? -9.066 1.416 -23.818 1.00 15.15 188 LEU A O 1
ATOM 1479 N N . ASP A 1 189 ? -9.015 1.517 -26.012 1.00 15.22 189 ASP A N 1
ATOM 1480 C CA . ASP A 1 189 ? -7.573 1.431 -26.082 1.00 17.93 189 ASP A CA 1
ATOM 1481 C C . ASP A 1 189 ? -6.890 2.626 -25.375 1.00 18.65 189 ASP A C 1
ATOM 1482 O O . ASP A 1 189 ? -5.841 2.417 -24.718 1.00 21.71 189 ASP A O 1
ATOM 1487 N N . LYS A 1 190 ? -7.470 3.832 -25.453 1.00 18.46 190 LYS A N 1
ATOM 1488 C CA . LYS A 1 190 ? -6.879 5.012 -24.910 1.00 18.85 190 LYS A CA 1
ATOM 1489 C C . LYS A 1 190 ? -7.109 4.984 -23.381 1.00 19.38 190 LYS A C 1
ATOM 1490 O O . LYS A 1 190 ? -6.282 5.483 -22.609 1.00 19.88 190 LYS A O 1
ATOM 1496 N N . GLU A 1 191 ? -8.227 4.387 -22.934 1.00 17.93 191 GLU A N 1
ATOM 1497 C CA . GLU A 1 191 ? -8.428 4.247 -21.458 1.00 17.32 191 GLU A CA 1
ATOM 1498 C C . GLU A 1 191 ? -7.473 3.231 -20.918 1.00 17.45 191 GLU A C 1
ATOM 1499 O O . GLU A 1 191 ? -6.992 3.384 -19.796 1.00 22.62 191 GLU A O 1
ATOM 1505 N N . LEU A 1 192 ? -7.286 2.135 -21.616 1.00 17.82 192 LEU A N 1
ATOM 1506 C CA . LEU A 1 192 ? -6.444 1.030 -21.110 1.00 18.09 192 LEU A CA 1
ATOM 1507 C C . LEU A 1 192 ? -4.952 1.362 -21.217 1.00 19.88 192 LEU A C 1
ATOM 1508 O O . LEU A 1 192 ? -4.084 0.614 -20.698 1.00 20.88 192 LEU A O 1
ATOM 1513 N N . ALA A 1 193 ? -4.657 2.415 -21.950 1.00 20.40 193 ALA A N 1
ATOM 1514 C CA . ALA A 1 193 ? -3.283 3.008 -21.966 1.00 21.39 193 ALA A CA 1
ATOM 1515 C C . ALA A 1 193 ? -2.921 3.593 -20.603 1.00 22.78 193 ALA A C 1
ATOM 1516 O O . ALA A 1 193 ? -1.727 3.652 -20.250 1.00 24.92 193 ALA A O 1
ATOM 1518 N N . GLN A 1 194 ? -3.919 3.993 -19.845 1.00 25.42 194 GLN A N 1
ATOM 1519 C CA . GLN A 1 194 ? -3.748 4.699 -18.563 1.00 25.12 194 GLN A CA 1
ATOM 1520 C C . GLN A 1 194 ? -4.034 3.870 -17.339 1.00 25.84 194 GLN A C 1
ATOM 1521 O O . GLN A 1 194 ? -3.689 4.273 -16.223 1.00 24.67 194 GLN A O 1
ATOM 1527 N N . LYS A 1 195 ? -4.777 2.781 -17.490 1.00 24.63 195 LYS A N 1
ATOM 1528 C CA . LYS A 1 195 ? -5.237 2.001 -16.334 1.00 24.65 195 LYS A CA 1
ATOM 1529 C C . LYS A 1 195 ? -5.085 0.519 -16.674 1.00 21.10 195 LYS A C 1
ATOM 1530 O O . LYS A 1 195 ? -5.186 0.126 -17.845 1.00 20.67 195 LYS A O 1
ATOM 1536 N N . PRO A 1 196 ? -4.836 -0.306 -15.669 1.00 23.80 196 PRO A N 1
ATOM 1537 C CA . PRO A 1 196 ? -4.748 -1.766 -15.870 1.00 21.74 196 PRO A CA 1
ATOM 1538 C C . PRO A 1 196 ? -6.110 -2.437 -16.243 1.00 20.91 196 PRO A C 1
ATOM 1539 O O . PRO A 1 196 ? -6.107 -3.411 -16.954 1.00 27.07 196 PRO A O 1
ATOM 1543 N N . TYR A 1 197 ? -7.218 -1.874 -15.784 1.00 20.19 197 TYR A N 1
ATOM 1544 C CA . TYR A 1 197 ? -8.602 -2.369 -16.060 1.00 20.60 197 TYR A CA 1
ATOM 1545 C C . TYR A 1 197 ? -9.436 -1.160 -16.474 1.00 21.52 197 TYR A C 1
ATOM 1546 O O . TYR A 1 197 ? -8.979 -0.015 -16.364 1.00 21.12 197 TYR A O 1
ATOM 1555 N N . ILE A 1 198 ? -10.660 -1.391 -16.964 1.00 23.05 198 ILE A N 1
ATOM 1556 C CA . ILE A 1 198 ? -11.311 -0.336 -17.727 1.00 23.40 198 ILE A CA 1
ATOM 1557 C C . ILE A 1 198 ? -11.680 0.807 -16.827 1.00 23.53 198 ILE A C 1
ATOM 1558 O O . ILE A 1 198 ? -11.627 1.944 -17.262 1.00 23.05 198 ILE A O 1
ATOM 1563 N N . ALA A 1 199 ? -12.020 0.530 -15.571 1.00 22.24 199 ALA A N 1
ATOM 1564 C CA . ALA A 1 199 ? -12.469 1.574 -14.673 1.00 24.86 199 ALA A CA 1
ATOM 1565 C C . ALA A 1 199 ? -11.509 1.884 -13.533 1.00 27.94 199 ALA A C 1
ATOM 1566 O O . ALA A 1 199 ? -11.855 2.638 -12.640 1.00 29.30 199 ALA A O 1
ATOM 1568 N N . GLY A 1 200 ? -10.289 1.372 -13.617 1.00 25.91 200 GLY A N 1
ATOM 1569 C CA . GLY A 1 200 ? -9.277 1.644 -12.632 1.00 26.81 200 GLY A CA 1
ATOM 1570 C C . GLY A 1 200 ? -8.320 0.493 -12.430 1.00 24.92 200 GLY A C 1
ATOM 1571 O O . GLY A 1 200 ? -7.912 -0.152 -13.385 1.00 22.93 200 GLY A O 1
ATOM 1572 N N . ASN A 1 201 ? -7.990 0.249 -11.157 1.00 26.76 201 ASN A N 1
ATOM 1573 C CA . ASN A 1 201 ? -6.934 -0.667 -10.778 1.00 26.57 201 ASN A CA 1
ATOM 1574 C C . ASN A 1 201 ? -7.390 -2.101 -10.614 1.00 24.93 201 ASN A C 1
ATOM 1575 O O . ASN A 1 201 ? -6.554 -2.972 -10.629 1.00 27.22 201 ASN A O 1
ATOM 1580 N N . ASP A 1 202 ? -8.683 -2.343 -10.518 1.00 24.04 202 ASP A N 1
ATOM 1581 C CA . ASP A 1 202 ? -9.191 -3.690 -10.289 1.00 26.88 202 ASP A CA 1
ATOM 1582 C C . ASP A 1 202 ? -10.118 -4.202 -11.383 1.00 25.86 202 ASP A C 1
ATOM 1583 O O . ASP A 1 202 ? -10.862 -3.442 -11.989 1.00 25.44 202 ASP A O 1
ATOM 1588 N N . TYR A 1 203 ? -10.134 -5.507 -11.535 1.00 24.39 203 TYR A N 1
ATOM 1589 C CA . TYR A 1 203 ? -11.026 -6.209 -12.430 1.00 21.99 203 TYR A CA 1
ATOM 1590 C C . TYR A 1 203 ? -12.427 -6.214 -11.857 1.00 20.80 203 TYR A C 1
ATOM 1591 O O . TYR A 1 203 ? -12.651 -6.539 -10.673 1.00 23.59 203 TYR A O 1
ATOM 1600 N N . THR A 1 204 ? -13.390 -5.764 -12.654 1.00 19.65 204 THR A N 1
ATOM 1601 C CA . THR A 1 204 ? -14.759 -5.559 -12.259 1.00 17.37 204 THR A CA 1
ATOM 1602 C C . THR A 1 204 ? -15.744 -6.085 -13.270 1.00 17.84 204 THR A C 1
ATOM 1603 O O . THR A 1 204 ? -15.389 -6.387 -14.416 1.00 19.83 204 THR A O 1
ATOM 1607 N N . ILE A 1 205 ? -17.021 -6.024 -12.931 1.00 19.30 205 ILE A N 1
ATOM 1608 C CA . ILE A 1 205 ? -18.035 -6.322 -13.938 1.00 19.46 205 ILE A CA 1
ATOM 1609 C C . ILE A 1 205 ? -17.950 -5.484 -15.228 1.00 18.95 205 ILE A C 1
ATOM 1610 O O . ILE A 1 205 ? -18.317 -5.984 -16.299 1.00 17.53 205 ILE A O 1
ATOM 1615 N N . ALA A 1 206 ? -17.411 -4.238 -15.155 1.00 18.80 206 ALA A N 1
ATOM 1616 C CA . ALA A 1 206 ? -17.217 -3.502 -16.403 1.00 17.56 206 ALA A CA 1
ATOM 1617 C C . ALA A 1 206 ? -16.271 -4.170 -17.371 1.00 16.84 206 ALA A C 1
ATOM 1618 O O . ALA A 1 206 ? -16.476 -4.110 -18.605 1.00 17.58 206 ALA A O 1
ATOM 1620 N N . ASP A 1 207 ? -15.145 -4.729 -16.860 1.00 18.85 207 ASP A N 1
ATOM 1621 C CA . ASP A 1 207 ? -14.207 -5.513 -17.644 1.00 18.34 207 ASP A CA 1
ATOM 1622 C C . ASP A 1 207 ? -14.890 -6.704 -18.263 1.00 17.52 207 ASP A C 1
ATOM 1623 O O . ASP A 1 207 ? -14.768 -6.964 -19.514 1.00 17.17 207 ASP A O 1
ATOM 1628 N N . ILE A 1 208 ? -15.682 -7.366 -17.456 1.00 18.87 208 ILE A N 1
ATOM 1629 C CA . ILE A 1 208 ? -16.341 -8.642 -17.934 1.00 18.69 208 ILE A CA 1
ATOM 1630 C C . ILE A 1 208 ? -17.261 -8.279 -19.085 1.00 17.10 208 ILE A C 1
ATOM 1631 O O . ILE A 1 208 ? -17.211 -8.936 -20.142 1.00 18.03 208 ILE A O 1
ATOM 1636 N N . ALA A 1 209 ? -18.071 -7.220 -18.881 1.00 16.87 209 ALA A N 1
ATOM 1637 C CA . ALA A 1 209 ? -19.073 -6.808 -19.860 1.00 15.30 209 ALA A CA 1
ATOM 1638 C C . ALA A 1 209 ? -18.397 -6.431 -21.150 1.00 15.06 209 ALA A C 1
ATOM 1639 O O . ALA A 1 209 ? -18.765 -6.818 -22.225 1.00 13.89 209 ALA A O 1
ATOM 1641 N N . ILE A 1 210 ? -17.344 -5.585 -21.055 1.00 16.17 210 ILE A N 1
ATOM 1642 C CA . ILE A 1 210 ? -16.647 -5.160 -22.246 1.00 18.32 210 ILE A CA 1
ATOM 1643 C C . ILE A 1 210 ? -15.753 -6.231 -22.913 1.00 15.94 210 ILE A C 1
ATOM 1644 O O . ILE A 1 210 ? -15.660 -6.321 -24.194 1.00 14.81 210 ILE A O 1
ATOM 1649 N N . TRP A 1 211 ? -15.077 -7.009 -22.097 1.00 17.05 211 TRP A N 1
ATOM 1650 C CA . TRP A 1 211 ? -14.273 -8.110 -22.631 1.00 19.69 211 TRP A CA 1
ATOM 1651 C C . TRP A 1 211 ? -15.082 -9.084 -23.470 1.00 17.62 211 TRP A C 1
ATOM 1652 O O . TRP A 1 211 ? -14.658 -9.421 -24.579 1.00 19.47 211 TRP A O 1
ATOM 1663 N N . SER A 1 212 ? -16.315 -9.381 -23.060 1.00 18.17 212 SER A N 1
ATOM 1664 C CA . SER A 1 212 ? -17.077 -10.426 -23.734 1.00 16.90 212 SER A CA 1
ATOM 1665 C C . SER A 1 212 ? -17.345 -10.001 -25.205 1.00 17.10 212 SER A C 1
ATOM 1666 O O . SER A 1 212 ? -17.525 -10.833 -26.050 1.00 16.54 212 SER A O 1
ATOM 1669 N N . TRP A 1 213 ? -17.430 -8.682 -25.444 1.00 15.47 213 TRP A N 1
ATOM 1670 C CA . TRP A 1 213 ? -17.552 -8.169 -26.842 1.00 14.91 213 TRP A CA 1
ATOM 1671 C C . TRP A 1 213 ? -16.199 -7.778 -27.405 1.00 17.84 213 TRP A C 1
ATOM 1672 O O . TRP A 1 213 ? -15.735 -8.447 -28.363 1.00 19.44 213 TRP A O 1
ATOM 1683 N N . TYR A 1 214 ? -15.617 -6.681 -26.888 1.00 17.12 214 TYR A N 1
ATOM 1684 C CA . TYR A 1 214 ? -14.471 -6.043 -27.511 1.00 18.01 214 TYR A CA 1
ATOM 1685 C C . TYR A 1 214 ? -13.191 -6.878 -27.319 1.00 19.01 214 TYR A C 1
ATOM 1686 O O . TYR A 1 214 ? -12.312 -6.865 -28.173 1.00 19.45 214 TYR A O 1
ATOM 1695 N N . GLY A 1 215 ? -13.023 -7.506 -26.150 1.00 18.82 215 GLY A N 1
ATOM 1696 C CA . GLY A 1 215 ? -11.867 -8.392 -25.955 1.00 20.30 215 GLY A CA 1
ATOM 1697 C C . GLY A 1 215 ? -11.853 -9.585 -26.883 1.00 21.15 215 GLY A C 1
ATOM 1698 O O . GLY A 1 215 ? -10.850 -9.945 -27.446 1.00 22.80 215 GLY A O 1
ATOM 1699 N N . GLN A 1 216 ? -12.996 -10.245 -27.047 1.00 19.73 216 GLN A N 1
ATOM 1700 C CA . GLN A 1 216 ? -13.082 -11.359 -27.951 1.00 18.03 216 GLN A CA 1
ATOM 1701 C C . GLN A 1 216 ? -12.952 -10.886 -29.368 1.00 19.17 216 GLN A C 1
ATOM 1702 O O . GLN A 1 216 ? -12.442 -11.591 -30.195 1.00 20.68 216 GLN A O 1
ATOM 1708 N N . LEU A 1 217 ? -13.375 -9.665 -29.653 1.00 18.19 217 LEU A N 1
ATOM 1709 C CA . LEU A 1 217 ? -13.274 -9.173 -31.015 1.00 19.27 217 LEU A CA 1
ATOM 1710 C C . LEU A 1 217 ? -11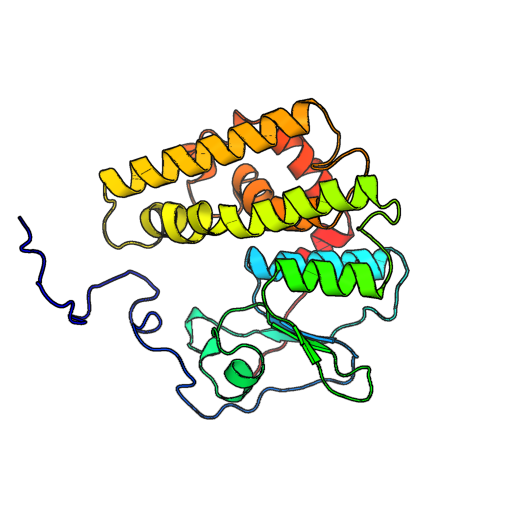.786 -9.027 -31.415 1.00 20.99 217 LEU A C 1
ATOM 1711 O O . LEU A 1 217 ? -11.414 -9.427 -32.505 1.00 25.35 217 LEU A O 1
ATOM 1716 N N . VAL A 1 218 ? -10.993 -8.405 -30.576 1.00 23.85 218 VAL A N 1
ATOM 1717 C CA . VAL A 1 218 ? -9.582 -8.162 -30.901 1.00 24.87 218 VAL A CA 1
ATOM 1718 C C . VAL A 1 218 ? -8.757 -9.439 -30.853 1.00 28.87 218 VAL A C 1
ATOM 1719 O O . VAL A 1 218 ? -7.695 -9.494 -31.478 1.00 26.15 218 VAL A O 1
ATOM 1723 N N . GLN A 1 219 ? -9.232 -10.455 -30.131 1.00 27.13 219 GLN A N 1
ATOM 1724 C CA . GLN A 1 219 ? -8.599 -11.774 -30.160 1.00 29.20 219 GLN A CA 1
ATOM 1725 C C . GLN A 1 219 ? -8.973 -12.624 -31.335 1.00 30.63 219 GLN A C 1
ATOM 1726 O O . GLN A 1 219 ? -8.446 -13.709 -31.459 1.00 31.81 219 GLN A O 1
ATOM 1732 N N . GLY A 1 220 ? -9.878 -12.152 -32.189 1.00 29.99 220 GLY A N 1
ATOM 1733 C CA . GLY A 1 220 ? -10.264 -12.868 -33.380 1.00 31.25 220 GLY A CA 1
ATOM 1734 C C . GLY A 1 220 ? -11.318 -13.932 -33.119 1.00 29.16 220 GLY A C 1
ATOM 1735 O O . GLY A 1 220 ? -11.517 -14.761 -33.958 1.00 24.32 220 GLY A O 1
ATOM 1736 N N . ASN A 1 221 ? -12.024 -13.854 -31.992 1.00 28.60 221 ASN A N 1
ATOM 1737 C CA . ASN A 1 221 ? -13.095 -14.803 -31.619 1.00 28.77 221 ASN A CA 1
ATOM 1738 C C . ASN A 1 221 ? -14.518 -14.276 -31.773 1.00 29.92 221 ASN A C 1
ATOM 1739 O O . ASN A 1 221 ? -15.458 -14.820 -31.195 1.00 32.92 221 ASN A O 1
ATOM 1744 N N . LEU A 1 222 ? -14.702 -13.220 -32.531 1.00 28.53 222 LEU A N 1
ATOM 1745 C CA . LEU A 1 222 ? -16.057 -12.824 -32.895 1.00 32.84 222 LEU A CA 1
ATOM 1746 C C . LEU A 1 222 ? -16.153 -13.105 -34.403 1.00 35.88 222 LEU A C 1
ATOM 1747 O O . LEU A 1 222 ? -15.668 -14.151 -34.890 1.00 35.80 222 LEU A O 1
ATOM 1752 N N . TYR A 1 223 ? -16.697 -12.175 -35.159 1.00 30.01 223 TYR A N 1
ATOM 1753 C CA . TYR A 1 223 ? -17.032 -12.427 -36.572 1.00 31.04 223 TYR A CA 1
ATOM 1754 C C . TYR A 1 223 ? -15.812 -12.792 -37.397 1.00 29.24 223 TYR A C 1
ATOM 1755 O O . TYR A 1 223 ? -14.786 -12.110 -37.325 1.00 27.18 223 TYR A O 1
ATOM 1764 N N . GLN A 1 224 ? -15.874 -13.889 -38.159 1.00 32.29 224 GLN A N 1
ATOM 1765 C CA . GLN A 1 224 ? -14.761 -14.252 -39.092 1.00 32.37 224 GLN A CA 1
ATOM 1766 C C . GLN A 1 224 ? -14.310 -13.031 -39.877 1.00 30.60 224 GLN A C 1
ATOM 1767 O O . GLN 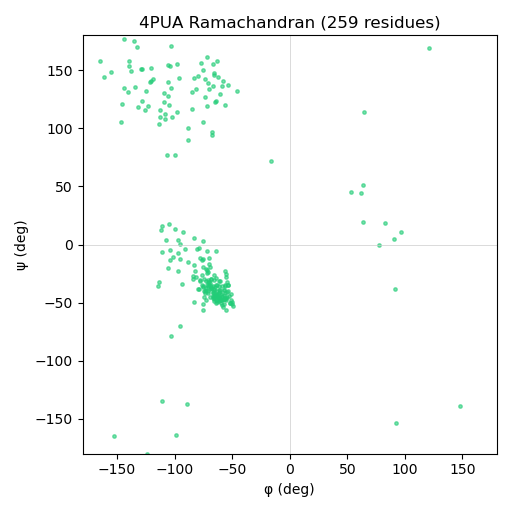A 1 224 ? -15.139 -12.288 -40.387 1.00 31.87 224 GLN A O 1
ATOM 1769 N N . GLY A 1 225 ? -13.003 -12.814 -39.932 1.00 30.20 225 GLY A N 1
ATOM 1770 C CA . GLY A 1 225 ? -12.430 -11.736 -40.750 1.00 31.89 225 GLY A CA 1
ATOM 1771 C C . GLY A 1 225 ? -12.534 -10.336 -40.170 1.00 30.78 225 GLY A C 1
ATOM 1772 O O . GLY A 1 225 ? -12.001 -9.389 -40.758 1.00 30.09 225 GLY A O 1
ATOM 1773 N N . SER A 1 226 ? -13.145 -10.200 -38.980 1.00 29.03 226 SER A N 1
ATOM 1774 C CA . SER A 1 226 ? -13.372 -8.873 -38.409 1.00 27.74 226 SER A CA 1
ATOM 1775 C C . SER A 1 226 ? -12.133 -8.284 -37.765 1.00 26.63 226 SER A C 1
ATOM 1776 O O . SER A 1 226 ? -11.909 -7.076 -37.909 1.00 23.75 226 SER A O 1
ATOM 1779 N N . ALA A 1 227 ? -11.311 -9.102 -37.080 1.00 27.62 227 ALA A N 1
ATOM 1780 C CA . ALA A 1 227 ? -10.051 -8.584 -36.524 1.00 27.00 227 ALA A CA 1
ATOM 1781 C C . ALA A 1 227 ? -9.178 -8.010 -37.627 1.00 28.47 227 ALA A C 1
ATOM 1782 O O . ALA A 1 227 ? -8.724 -6.881 -37.515 1.00 23.13 227 ALA A O 1
ATOM 1784 N N . LYS A 1 228 ? -9.012 -8.728 -38.738 1.00 27.49 228 LYS A N 1
ATOM 1785 C CA . LYS A 1 228 ? -8.250 -8.173 -39.840 1.00 29.27 228 LYS A CA 1
ATOM 1786 C C . LYS A 1 228 ? -8.854 -6.858 -40.372 1.00 24.71 228 LYS A C 1
ATOM 1787 O O . LYS A 1 228 ? -8.156 -5.835 -40.537 1.00 25.69 228 LYS A O 1
ATOM 1793 N N . PHE A 1 229 ? -10.161 -6.898 -40.653 1.00 23.68 229 PHE A N 1
ATOM 1794 C CA . PHE A 1 229 ? -10.881 -5.790 -41.200 1.00 21.96 229 PHE A CA 1
ATOM 1795 C C . PHE A 1 229 ? -10.793 -4.540 -40.370 1.00 21.11 229 PHE A C 1
ATOM 1796 O O . PHE A 1 229 ? -10.681 -3.418 -40.872 1.00 20.83 229 PHE A O 1
ATOM 1804 N N . LEU A 1 230 ? -10.838 -4.715 -39.047 1.00 21.66 230 LEU A N 1
ATOM 1805 C CA . LEU A 1 230 ? -10.884 -3.606 -38.129 1.00 21.68 230 LEU A CA 1
ATOM 1806 C C . LEU A 1 230 ? -9.476 -3.168 -37.691 1.00 23.23 230 LEU A C 1
ATOM 1807 O O . LEU A 1 230 ? -9.350 -2.174 -36.988 1.00 27.59 230 LEU A O 1
ATOM 1812 N N . ASP A 1 231 ? -8.430 -3.873 -38.124 1.00 23.81 231 ASP A N 1
ATOM 1813 C CA . ASP A 1 231 ? -7.025 -3.494 -37.740 1.00 23.78 231 ASP A CA 1
ATOM 1814 C C . ASP A 1 231 ? -6.917 -3.618 -36.195 1.00 24.47 231 ASP A C 1
ATOM 1815 O O . ASP A 1 231 ? -6.348 -2.743 -35.483 1.00 22.66 231 ASP A O 1
ATOM 1820 N N . ALA A 1 232 ? -7.466 -4.726 -35.717 1.00 24.41 232 ALA A N 1
ATOM 1821 C CA . ALA A 1 232 ? -7.496 -5.058 -34.278 1.00 24.95 232 ALA A CA 1
ATOM 1822 C C . ALA A 1 232 ? -6.163 -5.038 -33.608 1.00 25.47 232 ALA A C 1
ATOM 1823 O O . ALA A 1 232 ? -6.076 -4.659 -32.443 1.00 27.60 232 ALA A O 1
ATOM 1825 N N . SER A 1 233 ? -5.138 -5.525 -34.270 1.00 27.04 233 SER A N 1
ATOM 1826 C CA . SER A 1 233 ? -3.819 -5.592 -33.616 1.00 27.16 233 SER A CA 1
ATOM 1827 C C . SER A 1 233 ? -3.209 -4.202 -33.429 1.00 28.09 233 SER A C 1
ATOM 1828 O O . SER A 1 233 ? -2.214 -4.053 -32.715 1.00 32.10 233 SER A O 1
ATOM 1831 N N . SER A 1 234 ? -3.783 -3.171 -34.064 1.00 27.57 234 SER A N 1
ATOM 1832 C CA . SER A 1 234 ? -3.386 -1.790 -33.819 1.00 26.85 234 SER A CA 1
ATOM 1833 C C . SER A 1 234 ? -3.770 -1.253 -32.407 1.00 27.51 234 SER A C 1
ATOM 1834 O O . SER A 1 234 ? -3.276 -0.205 -32.026 1.00 27.59 234 SER A O 1
ATOM 1837 N N . TYR A 1 235 ? -4.719 -1.876 -31.709 1.00 23.52 235 TYR A N 1
ATOM 1838 C CA . TYR A 1 235 ? -5.189 -1.373 -30.410 1.00 23.61 235 TYR A CA 1
ATOM 1839 C C . TYR A 1 235 ? -4.491 -2.186 -29.362 1.00 20.11 235 TYR A C 1
ATOM 1840 O O . TYR A 1 235 ? -5.034 -3.102 -28.814 1.00 20.17 235 TYR A O 1
ATOM 1849 N N . GLN A 1 236 ? -3.200 -1.890 -29.098 1.00 19.31 236 GLN A N 1
ATOM 1850 C CA . GLN A 1 236 ? -2.350 -2.880 -28.490 1.00 19.43 236 GLN A CA 1
ATOM 1851 C C . GLN A 1 236 ? -2.603 -2.821 -26.984 1.00 17.54 236 GLN A C 1
ATOM 1852 O O . GLN A 1 236 ? -2.350 -3.764 -26.330 1.00 18.81 236 GLN A O 1
ATOM 1858 N N . ASN A 1 237 ? -3.196 -1.755 -26.478 1.00 16.13 237 ASN A N 1
ATOM 1859 C CA . ASN A 1 237 ? -3.527 -1.723 -25.035 1.00 16.61 237 ASN A CA 1
ATOM 1860 C C . ASN A 1 237 ? -4.720 -2.634 -24.780 1.00 19.25 237 ASN A C 1
ATOM 1861 O O . ASN A 1 237 ? -4.730 -3.418 -23.835 1.00 19.22 237 ASN A O 1
ATOM 1866 N N . LEU A 1 238 ? -5.668 -2.544 -25.686 1.00 20.27 238 LEU A N 1
ATOM 1867 C CA . LEU A 1 238 ? -6.857 -3.379 -25.626 1.00 20.14 238 LEU A CA 1
ATOM 1868 C C . LEU A 1 238 ? -6.483 -4.846 -25.810 1.00 22.74 238 LEU A C 1
ATOM 1869 O O . LEU A 1 238 ? -6.968 -5.670 -25.067 1.00 24.34 238 LEU A O 1
ATOM 1874 N N . VAL A 1 239 ? -5.618 -5.164 -26.772 1.00 24.29 239 VAL A N 1
ATOM 1875 C CA . VAL A 1 239 ? -5.128 -6.533 -27.019 1.00 25.06 239 VAL A CA 1
ATOM 1876 C C . VAL A 1 239 ? -4.500 -7.149 -25.768 1.00 25.09 239 VAL A C 1
ATOM 1877 O O . VAL A 1 239 ? -4.761 -8.297 -25.433 1.00 23.17 239 VAL A O 1
ATOM 1881 N N . LYS A 1 240 ? -3.663 -6.385 -25.097 1.00 26.92 240 LYS A N 1
ATOM 1882 C CA . LYS A 1 240 ? -2.911 -6.861 -23.933 1.00 29.08 240 LYS A CA 1
ATOM 1883 C C . LYS A 1 240 ? -3.797 -7.083 -22.723 1.00 26.47 240 LYS A C 1
ATOM 1884 O O . LYS A 1 240 ? -3.666 -8.033 -21.972 1.00 25.38 240 LYS A O 1
ATOM 1890 N N . TRP A 1 241 ? -4.746 -6.177 -22.535 1.00 23.58 241 TRP A N 1
ATOM 1891 C CA . TRP A 1 241 ? -5.751 -6.331 -21.500 1.00 21.00 241 TRP A CA 1
ATOM 1892 C C . TRP A 1 241 ? -6.623 -7.566 -21.780 1.00 17.77 241 TRP A C 1
ATOM 1893 O O . TRP A 1 241 ? -7.007 -8.265 -20.890 1.00 18.41 241 TRP A O 1
ATOM 1904 N N . ALA A 1 242 ? -6.874 -7.844 -23.055 1.00 18.55 242 ALA A N 1
ATOM 1905 C CA . ALA A 1 242 ? -7.771 -8.919 -23.432 1.00 20.36 242 ALA A CA 1
ATOM 1906 C C . ALA A 1 242 ? -7.097 -10.262 -23.254 1.00 21.77 242 ALA A C 1
ATOM 1907 O O . ALA A 1 242 ? -7.729 -11.205 -22.783 1.00 23.11 242 ALA A O 1
ATOM 1909 N N . GLU A 1 243 ? -5.801 -10.292 -23.508 1.00 21.51 243 GLU A N 1
ATOM 1910 C CA . GLU A 1 243 ? -4.976 -11.465 -23.290 1.00 23.86 243 GLU A CA 1
ATOM 1911 C C . GLU A 1 243 ? -4.902 -11.787 -21.790 1.00 23.65 243 GLU A C 1
ATOM 1912 O O . GLU A 1 243 ? -5.053 -12.924 -21.388 1.00 25.81 243 GLU A O 1
ATOM 1918 N N . LYS A 1 244 ? -4.703 -10.774 -20.982 1.00 24.89 244 LYS A N 1
ATOM 1919 C CA . LYS A 1 244 ? -4.657 -10.940 -19.522 1.00 26.08 244 LYS A CA 1
ATOM 1920 C C . LYS A 1 244 ? -5.954 -11.557 -18.985 1.00 26.56 244 LYS A C 1
ATOM 1921 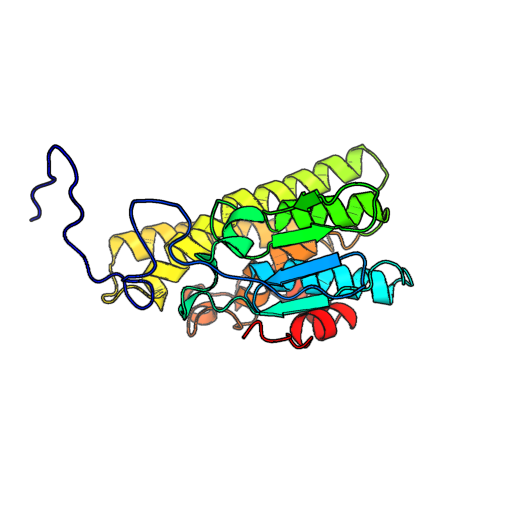O O . LYS A 1 244 ? -5.935 -12.516 -18.231 1.00 29.99 244 LYS A O 1
ATOM 1927 N N . ILE A 1 245 ? -7.083 -10.938 -19.320 1.00 22.15 245 ILE A N 1
ATOM 1928 C CA . ILE A 1 245 ? -8.386 -11.451 -18.936 1.00 21.59 245 ILE A CA 1
ATOM 1929 C C . ILE A 1 245 ? -8.599 -12.890 -19.424 1.00 23.33 245 ILE A C 1
ATOM 1930 O O . ILE A 1 245 ? -9.054 -13.702 -18.664 1.00 23.82 245 ILE A O 1
ATOM 1935 N N . ALA A 1 246 ? -8.287 -13.178 -20.703 1.00 22.26 246 ALA A N 1
ATOM 1936 C CA . ALA A 1 246 ? -8.473 -14.473 -21.287 1.00 24.19 246 ALA A CA 1
ATOM 1937 C C . ALA A 1 246 ? -7.768 -15.584 -20.536 1.00 29.32 246 ALA A C 1
ATOM 1938 O O . ALA A 1 246 ? -8.181 -16.739 -20.590 1.00 31.60 246 ALA A O 1
ATOM 1940 N N . ASN A 1 247 ? -6.747 -15.219 -19.786 1.00 30.59 247 ASN A N 1
ATOM 1941 C CA . ASN A 1 247 ? -5.938 -16.147 -19.061 1.00 33.90 247 ASN A CA 1
ATOM 1942 C C . ASN A 1 247 ? -6.371 -16.336 -17.615 1.00 29.52 247 ASN A C 1
ATOM 1943 O O . ASN A 1 247 ? -5.795 -17.142 -16.920 1.00 27.51 247 ASN A O 1
ATOM 1948 N N . ARG A 1 248 ? -7.430 -15.645 -17.193 1.00 25.35 248 ARG A N 1
ATOM 1949 C CA . ARG A 1 248 ? -7.943 -15.822 -15.845 1.00 24.82 248 ARG A CA 1
ATOM 1950 C C . ARG A 1 248 ? -8.589 -17.227 -15.856 1.00 27.35 248 ARG A C 1
ATOM 1951 O O . ARG A 1 248 ? -9.219 -17.586 -16.829 1.00 29.58 248 ARG A O 1
ATOM 1959 N N . PRO A 1 249 ? -8.416 -18.022 -14.795 1.00 28.20 249 PRO A N 1
ATOM 1960 C CA . PRO A 1 249 ? -8.996 -19.389 -14.807 1.00 27.36 249 PRO A CA 1
ATOM 1961 C C . PRO A 1 249 ? -10.527 -19.414 -14.882 1.00 27.62 249 PRO A C 1
ATOM 1962 O O . PRO A 1 249 ? -11.080 -20.298 -15.527 1.00 27.86 249 PRO A O 1
ATOM 1966 N N . ALA A 1 250 ? -11.211 -18.452 -14.263 1.00 23.80 250 ALA A N 1
ATOM 1967 C CA . ALA A 1 250 ? -12.673 -18.405 -14.323 1.00 24.77 250 ALA A CA 1
ATOM 1968 C C . ALA A 1 250 ? -13.222 -17.925 -15.668 1.00 25.71 250 ALA A C 1
ATOM 1969 O O . ALA A 1 250 ? -14.349 -18.202 -15.990 1.00 25.42 250 ALA A O 1
ATOM 1971 N N . VAL A 1 251 ? -12.489 -17.087 -16.376 1.00 24.25 251 VAL A N 1
ATOM 1972 C CA . VAL A 1 251 ? -12.900 -16.705 -17.744 1.00 23.49 251 VAL A CA 1
ATOM 1973 C C . VAL A 1 251 ? -12.882 -17.929 -18.653 1.00 24.61 251 VAL A C 1
ATOM 1974 O O . VAL A 1 251 ? -13.849 -18.197 -19.346 1.00 21.68 251 VAL A O 1
ATOM 1978 N N . LYS A 1 252 ? -11.802 -18.701 -18.616 1.00 23.22 252 LYS A N 1
ATOM 1979 C CA . LYS A 1 252 ? -11.769 -19.988 -19.306 1.00 25.59 252 LYS A CA 1
ATOM 1980 C C . LYS A 1 252 ? -12.968 -20.848 -18.966 1.00 22.80 252 LYS A C 1
ATOM 1981 O O . LYS A 1 252 ? -13.629 -21.361 -19.868 1.00 23.93 252 LYS A O 1
ATOM 1987 N N . ARG A 1 253 ? -13.296 -20.977 -17.678 1.00 21.58 253 ARG A N 1
ATOM 1988 C CA . ARG A 1 253 ? -14.410 -21.828 -17.269 1.00 23.45 253 ARG A CA 1
ATOM 1989 C C . ARG A 1 253 ? -15.713 -21.266 -17.718 1.00 23.05 253 ARG A C 1
ATOM 1990 O O . ARG A 1 253 ? -16.607 -22.014 -18.088 1.00 24.83 253 ARG A O 1
ATOM 1998 N N . GLY A 1 254 ? -15.832 -19.930 -17.679 1.00 20.45 254 GLY A N 1
ATOM 1999 C CA . GLY A 1 254 ? -17.067 -19.271 -18.005 1.00 19.07 254 GLY A CA 1
ATOM 2000 C C . GLY A 1 254 ? -17.277 -19.385 -19.524 1.00 19.74 254 GLY A C 1
ATOM 2001 O O . GLY A 1 254 ? -18.446 -19.395 -19.985 1.00 21.86 254 GLY A O 1
ATOM 2002 N N . LEU A 1 255 ? -16.211 -19.547 -20.288 1.00 19.47 255 LEU A N 1
ATOM 2003 C CA . LEU A 1 255 ? -16.377 -19.830 -21.757 1.00 22.80 255 LEU A CA 1
ATOM 2004 C C . LEU A 1 255 ? -16.668 -21.340 -22.025 1.00 25.51 255 LEU A C 1
ATOM 2005 O O . LEU A 1 255 ? -17.212 -21.654 -23.059 1.00 28.28 255 LEU A O 1
ATOM 2010 N N . GLU A 1 256 ? -16.197 -22.235 -21.167 1.00 26.38 256 GLU A N 1
ATOM 2011 C CA . GLU A 1 256 ? -16.257 -23.684 -21.460 1.00 30.22 256 GLU A CA 1
ATOM 2012 C C . GLU A 1 256 ? -17.441 -24.378 -20.820 1.00 27.00 256 GLU A C 1
ATOM 2013 O O . GLU A 1 256 ? -17.660 -25.545 -21.073 1.00 24.99 256 GLU A O 1
ATOM 2019 N N . VAL A 1 257 ? -18.177 -23.681 -19.980 1.00 24.28 257 VAL A N 1
ATOM 2020 C CA . VAL A 1 257 ? -19.236 -24.329 -19.230 1.00 25.77 257 VAL A CA 1
ATOM 2021 C C . VAL A 1 257 ? -20.241 -24.844 -20.231 1.00 22.28 257 VAL A C 1
ATOM 2022 O O . VAL A 1 257 ? -20.417 -24.266 -21.314 1.00 23.61 257 VAL A O 1
ATOM 2026 N N . THR A 1 258 ? -20.840 -26.005 -19.943 1.00 20.49 258 THR A N 1
ATOM 2027 C CA . THR A 1 258 ? -21.746 -26.616 -20.910 1.00 22.33 258 THR A CA 1
ATOM 2028 C C . THR A 1 258 ? -23.162 -26.434 -20.451 1.00 20.47 258 THR A C 1
ATOM 2029 O O . THR A 1 258 ? -23.466 -26.293 -19.259 1.00 21.86 258 THR A O 1
ATOM 2033 N N . TYR A 1 259 ? -24.022 -26.457 -21.426 1.00 18.48 259 TYR A N 1
ATOM 2034 C CA . TYR A 1 259 ? -25.432 -26.072 -21.278 1.00 18.05 259 TYR A CA 1
ATOM 2035 C C . TYR A 1 259 ? -26.344 -27.327 -21.234 1.00 17.84 259 TYR A C 1
ATOM 2036 O O . TYR A 1 259 ? -26.042 -28.354 -21.827 1.00 20.25 259 TYR A O 1
ATOM 2045 N N . THR A 1 260 ? -27.474 -27.180 -20.586 1.00 17.14 260 THR A N 1
ATOM 2046 C CA . THR A 1 260 ? -28.470 -28.246 -20.465 1.00 16.44 260 THR A CA 1
ATOM 2047 C C . THR A 1 260 ? -29.568 -27.901 -21.448 1.00 18.87 260 THR A C 1
ATOM 2048 O O . THR A 1 260 ? -29.978 -26.725 -21.519 1.00 17.74 260 THR A O 1
ATOM 2052 N N . GLU A 1 261 ? -30.039 -28.892 -22.220 1.00 21.30 261 GLU A N 1
ATOM 2053 C CA . GLU A 1 261 ? -30.997 -28.674 -23.273 1.00 21.41 261 GLU A CA 1
ATOM 2054 C C . GLU A 1 261 ? -32.370 -28.497 -22.613 1.00 20.93 261 GLU A C 1
ATOM 2055 O O . GLU A 1 261 ? -32.555 -28.774 -21.383 1.00 21.02 261 GLU A O 1
ATOM 2061 N N . ILE A 1 262 ? -33.260 -27.828 -23.324 1.00 19.22 262 ILE A N 1
ATOM 2062 C CA . ILE A 1 262 ? -34.584 -27.549 -22.825 1.00 20.48 262 ILE A CA 1
ATOM 2063 C C . ILE A 1 262 ? -35.677 -28.469 -23.385 1.00 23.06 262 ILE A C 1
ATOM 2064 O O . ILE A 1 262 ? -36.827 -28.356 -22.975 1.00 26.52 262 ILE A O 1
ATOM 2069 N N . LYS A 1 263 ? -35.342 -29.241 -24.390 1.00 27.23 263 LYS A N 1
ATOM 2070 C CA . LYS A 1 263 ? -36.253 -30.234 -24.939 1.00 33.49 263 LYS A CA 1
ATOM 2071 C C . LYS A 1 263 ? -35.445 -31.536 -25.149 1.00 37.00 263 LYS A C 1
ATOM 2072 O O . LYS A 1 263 ? -34.198 -31.565 -25.150 1.00 32.96 263 LYS A O 1
#

Secondary structure (DSSP, 8-state):
-----SS--------STTBTTB-SS-S--B-------SSSEEEEE-SSHHHHHHHHHHHHHHHTT-GGG-EEEEE--TTTTGGGBHHHHHH-TT--S-EEEE-SSSS-EEEESHHHHHHHHHHHHT-SS-SSHHHHHHHHHHHHHHHHHHHIIIIIIIIIIIISSS--HHHHHHHHHHHHHHHHHHHHHHTT-SBTTBSS--HHHHHHIIIIIHHHTT-SSTTHHHHHTGGG-HHHHHHHHHHHTSHHHHHHHH--PBP--

CATH classification: 3.40.30.10 (+1 more: 1.20.1050.10)